Protein AF-A4IDY5-F1 (afdb_monomer_lite)

Radius of gyration: 22.69 Å; chains: 1; bounding box: 73×43×71 Å

pLDDT: mean 88.83, std 13.12, range [31.34, 98.31]

InterPro domains:
  IPR005176 Potentiating neddylation domain [PF03556] (119-255)
  IPR005176 Potentiating neddylation domain [PS51229] (17-257)
  IPR014764 Defective-in-cullin neddylation protein [PTHR12281] (68-258)
  IPR042460 DCN1-like, PONY binding domain [G3DSA:1.10.238.200] (129-264)

Structure (mmCIF, N/CA/C/O backbone):
data_AF-A4IDY5-F1
#
_entry.id   AF-A4IDY5-F1
#
loop_
_atom_site.group_PDB
_atom_site.id
_atom_site.type_symbol
_atom_site.label_atom_id
_atom_site.label_alt_id
_atom_site.label_comp_id
_atom_site.label_asym_id
_atom_site.label_entity_id
_atom_site.label_seq_id
_atom_site.pdbx_PDB_ins_code
_atom_site.Cartn_x
_atom_site.Cartn_y
_atom_site.Cartn_z
_atom_site.occupancy
_atom_site.B_iso_or_equiv
_atom_site.auth_seq_id
_atom_site.auth_comp_id
_atom_site.auth_asym_id
_atom_site.auth_atom_id
_atom_site.pdbx_PDB_model_num
ATOM 1 N N . MET A 1 1 ? 43.983 15.117 -44.463 1.00 38.81 1 MET A N 1
ATOM 2 C CA . MET A 1 1 ? 43.795 14.477 -43.146 1.00 38.81 1 MET A CA 1
ATOM 3 C C . MET A 1 1 ? 42.504 15.011 -42.557 1.00 38.81 1 MET A C 1
ATOM 5 O O . MET A 1 1 ? 42.484 16.147 -42.108 1.00 38.81 1 MET A O 1
ATOM 9 N N . GLY A 1 2 ? 41.408 14.262 -42.686 1.00 39.19 2 GLY A N 1
ATOM 10 C CA . GLY A 1 2 ? 40.146 14.635 -42.054 1.00 39.19 2 GLY A CA 1
ATOM 11 C C . GLY A 1 2 ? 40.285 14.413 -40.556 1.00 39.19 2 GLY A C 1
ATOM 12 O O . GLY A 1 2 ? 40.534 13.287 -40.132 1.00 39.19 2 GLY A O 1
ATOM 13 N N . PHE A 1 3 ? 40.205 15.487 -39.775 1.00 40.69 3 PHE A N 1
ATOM 14 C CA . PHE A 1 3 ? 40.160 15.399 -38.325 1.00 40.69 3 PHE A CA 1
ATOM 15 C C . PHE A 1 3 ? 38.873 14.664 -37.954 1.00 40.69 3 PHE A C 1
ATOM 17 O O . PHE A 1 3 ? 37.789 15.237 -37.998 1.00 40.69 3 PHE A O 1
ATOM 24 N N . LEU A 1 4 ? 39.000 13.376 -37.634 1.00 37.41 4 LEU A N 1
ATOM 25 C CA . LEU A 1 4 ? 37.987 12.642 -36.896 1.00 37.41 4 LEU A CA 1
ATOM 26 C C . LEU A 1 4 ? 37.832 13.361 -35.561 1.00 37.41 4 LEU A C 1
ATOM 28 O O . LEU A 1 4 ? 38.648 13.205 -34.651 1.00 37.41 4 LEU A O 1
ATOM 32 N N . THR A 1 5 ? 36.815 14.211 -35.475 1.00 36.50 5 THR A N 1
ATOM 33 C CA . THR A 1 5 ? 36.350 14.770 -34.218 1.00 36.50 5 THR A CA 1
ATOM 34 C C . THR A 1 5 ? 35.846 13.589 -33.405 1.00 36.50 5 THR A C 1
ATOM 36 O O . THR A 1 5 ? 34.723 13.125 -33.579 1.00 36.50 5 THR A O 1
ATOM 39 N N . VAL A 1 6 ? 36.718 13.041 -32.561 1.00 35.16 6 VAL A N 1
ATOM 40 C CA . VAL A 1 6 ? 36.313 12.105 -31.523 1.00 35.16 6 VAL A CA 1
ATOM 41 C C . VAL A 1 6 ? 35.371 12.896 -30.630 1.00 35.16 6 VAL A C 1
ATOM 43 O O . VAL A 1 6 ? 35.815 13.700 -29.808 1.00 35.16 6 VAL A O 1
ATOM 46 N N . TYR A 1 7 ? 34.067 12.709 -30.833 1.00 31.34 7 TYR A N 1
ATOM 47 C CA . TYR A 1 7 ? 33.080 12.992 -29.808 1.00 31.34 7 TYR A CA 1
ATOM 48 C C . TYR A 1 7 ? 33.542 12.192 -28.593 1.00 31.34 7 TYR A C 1
ATOM 50 O O . TYR A 1 7 ? 33.371 10.976 -28.521 1.00 31.34 7 TYR A O 1
ATOM 58 N N . LYS A 1 8 ? 34.222 12.864 -27.659 1.00 38.19 8 LYS A N 1
ATOM 59 C CA . LYS A 1 8 ? 34.329 12.372 -26.295 1.00 38.19 8 LYS A CA 1
ATOM 60 C C . LYS A 1 8 ? 32.884 12.255 -25.847 1.00 38.19 8 LYS A C 1
ATOM 62 O O . LYS A 1 8 ? 32.243 13.283 -25.650 1.00 38.19 8 LYS A O 1
ATOM 67 N N . GLY A 1 9 ? 32.371 11.027 -25.808 1.00 37.38 9 GLY A N 1
ATOM 68 C CA . GLY A 1 9 ? 31.066 10.724 -25.249 1.00 37.38 9 GLY A CA 1
ATOM 69 C C . GLY A 1 9 ? 31.050 11.268 -23.833 1.00 37.38 9 GLY A C 1
ATOM 70 O O . GLY A 1 9 ? 31.614 10.664 -22.925 1.00 37.38 9 GLY A O 1
ATOM 71 N N . GLY A 1 10 ? 30.510 12.473 -23.675 1.00 41.91 10 GLY A N 1
ATOM 72 C CA . GLY A 1 10 ? 30.110 12.964 -22.377 1.00 41.91 10 GLY A CA 1
ATOM 73 C C . GLY A 1 10 ? 28.984 12.049 -21.948 1.00 41.91 10 GLY A C 1
ATOM 74 O O . GLY A 1 10 ? 28.000 11.919 -22.674 1.00 41.91 10 GLY A O 1
ATOM 75 N N . GLU A 1 11 ? 29.171 11.366 -20.826 1.00 52.28 11 GLU A N 1
ATOM 76 C CA . GLU A 1 11 ? 28.092 10.652 -20.160 1.00 52.28 11 GLU A CA 1
ATOM 77 C C . GLU A 1 11 ? 26.899 11.623 -20.074 1.00 52.28 11 GLU A C 1
ATOM 79 O O . GLU A 1 11 ? 27.092 12.760 -19.616 1.00 52.28 11 GLU A O 1
ATOM 84 N N . PRO A 1 12 ? 25.711 11.272 -20.603 1.00 59.41 12 PRO A N 1
ATOM 85 C CA . PRO A 1 12 ? 24.564 12.164 -20.528 1.00 59.41 12 PRO A CA 1
ATOM 86 C C . PRO A 1 12 ? 24.341 12.538 -19.057 1.00 59.41 12 PRO A C 1
ATOM 88 O O . PRO A 1 12 ? 24.541 11.696 -18.174 1.00 59.41 12 PRO A O 1
ATOM 91 N N . PRO A 1 13 ? 23.975 13.794 -18.746 1.00 73.56 13 PRO A N 1
ATOM 92 C CA . PRO A 1 13 ? 23.757 14.182 -17.361 1.00 73.56 13 PRO A CA 1
ATOM 93 C C . PRO A 1 13 ? 22.727 13.237 -16.735 1.00 73.56 13 PRO A C 1
ATOM 95 O O . PRO A 1 13 ? 21.757 12.858 -17.382 1.00 73.56 13 PRO A O 1
ATOM 98 N N . LYS A 1 14 ? 22.937 12.833 -15.477 1.00 80.19 14 LYS A N 1
ATOM 99 C CA . LYS A 1 14 ? 22.113 11.810 -14.796 1.00 80.19 14 LYS A CA 1
ATOM 100 C C . LYS A 1 14 ? 20.609 12.107 -14.852 1.00 80.19 14 LYS A C 1
ATOM 102 O O . LYS A 1 14 ? 19.808 11.182 -14.909 1.00 80.19 14 LYS A O 1
ATOM 107 N N . SER A 1 15 ? 20.243 13.391 -14.860 1.00 80.38 15 SER A N 1
ATOM 108 C CA . SER A 1 15 ? 18.867 13.855 -15.057 1.00 80.38 15 SER A CA 1
ATOM 109 C C . SER A 1 15 ? 18.271 13.402 -16.388 1.00 80.38 15 SER A C 1
ATOM 111 O O . SER A 1 15 ? 17.099 13.065 -16.419 1.00 80.38 15 SER A O 1
ATOM 113 N N . ASN A 1 16 ? 19.062 13.346 -17.463 1.00 91.44 16 ASN A N 1
ATOM 114 C CA . ASN A 1 16 ? 18.596 12.916 -18.779 1.00 91.44 16 ASN A CA 1
ATOM 115 C C . ASN A 1 16 ? 18.262 11.430 -18.781 1.00 91.44 16 ASN A C 1
ATOM 117 O O . ASN A 1 16 ? 17.191 11.064 -19.226 1.00 91.44 16 ASN A O 1
ATOM 121 N N . VAL A 1 17 ? 19.116 10.574 -18.218 1.00 94.31 17 VAL A N 1
ATOM 122 C CA . VAL A 1 17 ? 18.820 9.132 -18.189 1.00 94.31 17 VAL A CA 1
ATOM 123 C C . VAL A 1 17 ? 17.606 8.827 -17.306 1.00 94.31 17 VAL A C 1
ATOM 125 O O . VAL A 1 17 ? 16.782 7.987 -17.651 1.00 94.31 17 VAL A O 1
ATOM 128 N N . ALA A 1 18 ? 17.459 9.534 -16.182 1.00 95.81 18 ALA A N 1
ATOM 129 C CA . ALA A 1 18 ? 16.269 9.423 -15.340 1.00 95.81 18 ALA A CA 1
ATOM 130 C C . ALA A 1 18 ? 14.996 9.907 -16.059 1.00 95.81 18 ALA A C 1
ATOM 132 O O . ALA A 1 18 ? 13.945 9.286 -15.919 1.00 95.81 18 ALA A O 1
ATOM 133 N N . GLN A 1 19 ? 15.105 10.985 -16.840 1.00 96.50 19 GLN A N 1
ATOM 134 C CA . GLN A 1 19 ? 14.032 11.503 -17.686 1.00 96.50 19 GLN A CA 1
ATOM 135 C C . GLN A 1 19 ? 13.637 10.494 -18.767 1.00 96.50 19 GLN A C 1
ATOM 137 O O . GLN A 1 19 ? 12.468 10.153 -18.895 1.00 96.50 19 GLN A O 1
ATOM 142 N N . GLU A 1 20 ? 14.613 9.953 -19.490 1.00 96.38 20 GLU A N 1
ATOM 143 C CA . GLU A 1 20 ? 14.361 8.969 -20.536 1.00 96.38 20 GLU A CA 1
ATOM 144 C C . GLU A 1 20 ? 13.748 7.674 -19.979 1.00 96.38 20 GLU A C 1
ATOM 146 O O . GLU A 1 20 ? 12.908 7.063 -20.633 1.00 96.38 20 GLU A O 1
ATOM 151 N N . ALA A 1 21 ? 14.122 7.259 -18.763 1.00 96.44 21 ALA A N 1
ATOM 152 C CA . ALA A 1 21 ? 13.503 6.116 -18.095 1.00 96.44 21 ALA A CA 1
ATOM 153 C C . ALA A 1 21 ? 12.038 6.385 -17.701 1.00 96.44 21 ALA A C 1
ATOM 155 O O . ALA A 1 21 ? 11.218 5.469 -17.762 1.00 96.44 21 ALA A O 1
ATOM 156 N N . PHE A 1 22 ? 11.692 7.622 -17.317 1.00 96.81 22 PHE A N 1
ATOM 157 C CA . PHE A 1 22 ? 10.293 8.030 -17.141 1.00 96.81 22 PHE A CA 1
ATOM 158 C C . PHE A 1 22 ? 9.544 7.961 -18.475 1.00 96.81 22 PHE A C 1
ATOM 160 O O . PHE A 1 22 ? 8.502 7.312 -18.553 1.00 96.81 22 PHE A O 1
ATOM 167 N N . ASP A 1 23 ? 10.103 8.571 -19.524 1.00 95.56 23 ASP A N 1
ATOM 168 C CA . ASP A 1 23 ? 9.501 8.597 -20.860 1.00 95.56 23 ASP A CA 1
ATOM 169 C C . ASP A 1 23 ? 9.302 7.176 -21.407 1.00 95.56 23 ASP A C 1
ATOM 171 O O . ASP A 1 23 ? 8.249 6.868 -21.954 1.00 95.56 23 ASP A O 1
ATOM 175 N N . TYR A 1 24 ? 10.250 6.267 -21.164 1.00 96.31 24 TYR A N 1
ATOM 176 C CA . TYR A 1 24 ? 10.157 4.858 -21.552 1.00 96.31 24 TYR A CA 1
ATOM 177 C C . TYR A 1 24 ? 8.925 4.137 -20.984 1.00 96.31 24 TYR A C 1
ATOM 179 O O . TYR A 1 24 ? 8.346 3.299 -21.678 1.00 96.31 24 TYR A O 1
ATOM 187 N N . ILE A 1 25 ? 8.530 4.442 -19.742 1.00 96.62 25 ILE A N 1
ATOM 188 C CA . ILE A 1 25 ? 7.314 3.890 -19.122 1.00 96.62 25 ILE A CA 1
ATOM 189 C C . ILE A 1 25 ? 6.076 4.662 -19.586 1.00 96.62 25 ILE A C 1
ATOM 191 O O . ILE A 1 25 ? 5.062 4.050 -19.912 1.00 96.62 25 ILE A O 1
ATOM 195 N N . TYR A 1 26 ? 6.160 5.992 -19.635 1.00 94.44 26 TYR A N 1
ATOM 196 C CA . TYR A 1 26 ? 5.060 6.870 -20.036 1.00 94.44 26 TYR A CA 1
ATOM 197 C C . TYR A 1 26 ? 4.581 6.585 -21.472 1.00 94.44 26 TYR A C 1
ATOM 199 O O . TYR A 1 26 ? 3.387 6.558 -21.743 1.00 94.44 26 TYR A O 1
ATOM 207 N N . GLU A 1 27 ? 5.506 6.300 -22.391 1.00 92.94 27 GLU A N 1
ATOM 208 C CA . GLU A 1 27 ? 5.224 6.011 -23.804 1.00 92.94 27 GLU A CA 1
ATOM 209 C C . GLU A 1 27 ? 4.589 4.628 -24.053 1.00 92.94 27 GLU A C 1
ATOM 211 O O . GLU A 1 27 ? 4.173 4.354 -25.180 1.00 92.94 27 GLU A O 1
ATOM 216 N N . GLN A 1 28 ? 4.486 3.751 -23.044 1.00 90.25 28 GLN A N 1
ATOM 217 C CA . GLN A 1 28 ? 3.838 2.435 -23.198 1.00 90.25 28 GLN A CA 1
ATOM 218 C C . GLN A 1 28 ? 2.320 2.539 -23.384 1.00 90.25 28 GLN A C 1
ATOM 220 O O . GLN A 1 28 ? 1.681 1.580 -23.817 1.00 90.25 28 GLN A O 1
ATOM 225 N N . ILE A 1 29 ? 1.735 3.697 -23.072 1.00 85.44 29 ILE A N 1
ATOM 226 C CA . ILE A 1 29 ? 0.308 3.960 -23.232 1.00 85.44 29 ILE A CA 1
ATOM 227 C C . ILE A 1 29 ? 0.143 5.147 -24.167 1.00 85.44 29 ILE A C 1
ATOM 229 O O . ILE A 1 29 ? 0.833 6.155 -24.008 1.00 85.44 29 ILE A O 1
ATOM 233 N N . PRO A 1 30 ? -0.786 5.075 -25.134 1.00 74.88 30 PRO A N 1
ATOM 234 C CA . PRO A 1 30 ? -1.135 6.234 -25.937 1.00 74.88 30 PRO A CA 1
ATOM 235 C C . PRO A 1 30 ? -1.550 7.397 -25.027 1.00 74.88 30 PRO A C 1
ATOM 237 O O . PRO A 1 30 ? -2.514 7.281 -24.271 1.00 74.88 30 PRO A O 1
ATOM 240 N N . ALA A 1 31 ? -0.819 8.512 -25.097 1.00 65.75 31 ALA A N 1
ATOM 241 C CA . ALA A 1 31 ? -1.113 9.687 -24.287 1.00 65.75 31 ALA A CA 1
ATOM 242 C C . ALA A 1 31 ? -2.557 10.172 -24.543 1.00 65.75 31 ALA A C 1
ATOM 244 O O . ALA A 1 31 ? -2.966 10.269 -25.709 1.00 65.75 31 ALA A O 1
ATOM 245 N N . PRO A 1 32 ? -3.340 10.499 -23.498 1.00 61.31 32 PRO A N 1
ATOM 246 C CA . PRO A 1 32 ? -4.616 11.173 -23.687 1.00 61.31 32 PRO A CA 1
ATOM 247 C C . PRO A 1 32 ? -4.411 12.555 -24.330 1.00 61.31 32 PRO A C 1
ATOM 249 O O . PRO A 1 32 ? -3.353 13.172 -24.218 1.00 61.31 32 PRO A O 1
ATOM 252 N N . VAL A 1 33 ? -5.446 13.038 -25.025 1.00 57.88 33 VAL A N 1
ATOM 253 C CA . VAL A 1 33 ? -5.435 14.299 -25.799 1.00 57.88 33 VAL A CA 1
ATOM 254 C C . VAL A 1 33 ? -5.187 15.532 -24.914 1.00 57.88 33 VAL A C 1
ATOM 256 O O . VAL A 1 33 ? -4.715 16.559 -25.402 1.00 57.88 33 VAL A O 1
ATOM 259 N N . GLU A 1 34 ? -5.489 15.443 -23.618 1.00 59.69 34 GLU A N 1
ATOM 260 C CA . GLU A 1 34 ? -5.311 16.537 -22.666 1.00 59.69 34 GLU A CA 1
ATOM 261 C C . GLU A 1 34 ? -3.925 16.495 -22.018 1.00 59.69 34 GLU A C 1
ATOM 263 O O . GLU A 1 34 ? -3.568 15.568 -21.293 1.00 59.69 34 GLU A O 1
ATOM 268 N N . VAL A 1 35 ? -3.143 17.540 -22.284 1.00 60.62 35 VAL A N 1
ATOM 269 C CA . VAL A 1 35 ? -1.828 17.749 -21.682 1.00 60.62 35 VAL A CA 1
ATOM 270 C C . VAL A 1 35 ? -2.035 18.489 -20.362 1.00 60.62 35 VAL A C 1
ATOM 272 O O . VAL A 1 35 ? -2.168 19.714 -20.346 1.00 60.62 35 VAL A O 1
ATOM 275 N N . ASP A 1 36 ? -2.079 17.752 -19.249 1.00 65.44 36 ASP A N 1
ATOM 276 C CA . ASP A 1 36 ? -1.829 18.352 -17.934 1.00 65.44 36 ASP A CA 1
ATOM 277 C C . ASP A 1 36 ? -0.477 19.099 -17.982 1.00 65.44 36 ASP A C 1
ATOM 279 O O . ASP A 1 36 ? 0.463 18.680 -18.661 1.00 65.44 36 ASP A O 1
ATOM 283 N N . VAL A 1 37 ? -0.343 20.206 -17.238 1.00 78.12 37 VAL A N 1
ATOM 284 C CA . VAL A 1 37 ? 0.926 20.974 -17.159 1.00 78.12 37 VAL A CA 1
ATOM 285 C C . VAL A 1 37 ? 2.081 20.111 -16.619 1.00 78.12 37 VAL A C 1
ATOM 287 O O . VAL A 1 37 ? 3.249 20.398 -16.870 1.00 78.12 37 VAL A O 1
ATOM 290 N N . GLU A 1 38 ? 1.753 19.051 -15.879 1.00 86.12 38 GLU A N 1
ATOM 291 C CA . GLU A 1 38 ? 2.679 18.086 -15.292 1.00 86.12 38 GLU A CA 1
ATOM 292 C C . GLU A 1 38 ? 2.276 16.667 -15.711 1.00 86.12 38 GLU A C 1
ATOM 294 O O . GLU A 1 38 ? 1.098 16.320 -15.636 1.00 86.12 38 GLU A O 1
ATOM 299 N N . ARG A 1 39 ? 3.240 15.829 -16.115 1.00 92.00 39 ARG A N 1
ATOM 300 C CA . ARG A 1 39 ? 2.965 14.428 -16.462 1.00 92.00 39 ARG A CA 1
ATOM 301 C C . ARG A 1 39 ? 2.987 13.533 -15.225 1.00 92.00 39 ARG A C 1
ATOM 303 O O . ARG A 1 39 ? 3.745 13.753 -14.275 1.00 92.00 39 ARG A O 1
ATOM 310 N N . PHE A 1 40 ? 2.174 12.482 -15.266 1.00 93.94 40 PHE A N 1
ATOM 311 C CA . PHE A 1 40 ? 2.061 11.486 -14.204 1.00 93.94 40 PHE A CA 1
ATOM 312 C C . PHE A 1 40 ? 2.145 10.076 -14.781 1.00 93.94 40 PHE A C 1
ATOM 314 O O . PHE A 1 40 ? 1.591 9.806 -15.844 1.00 93.94 40 PHE A O 1
ATOM 321 N N . LEU A 1 41 ? 2.774 9.164 -14.039 1.00 95.12 41 LEU A N 1
ATOM 322 C CA . LEU A 1 41 ? 2.484 7.741 -14.193 1.00 95.12 41 LEU A CA 1
ATOM 323 C C . LEU A 1 41 ? 1.210 7.447 -13.399 1.00 95.12 41 LEU A C 1
ATOM 325 O O . LEU A 1 41 ? 1.175 7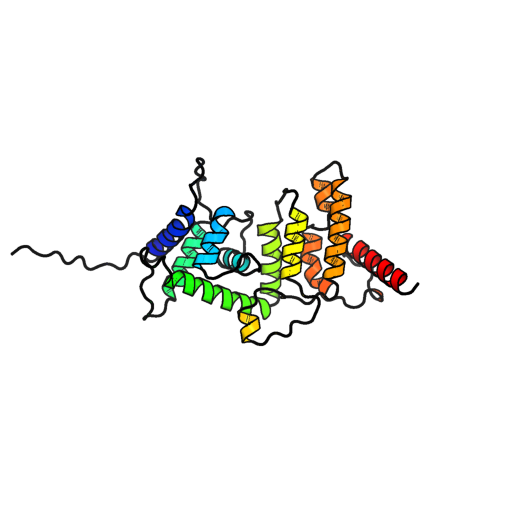.597 -12.176 1.00 95.12 41 LEU A O 1
ATOM 329 N N . GLU A 1 42 ? 0.164 7.089 -14.125 1.00 93.62 42 GLU A N 1
ATOM 330 C CA . GLU A 1 42 ? -1.162 6.732 -13.603 1.00 93.62 42 GLU A CA 1
ATOM 331 C C . GLU A 1 42 ? -1.419 5.220 -13.661 1.00 93.62 42 GLU A C 1
ATOM 333 O O . GLU A 1 42 ? -0.581 4.493 -14.192 1.00 93.62 42 GLU A O 1
ATOM 338 N N . ILE A 1 43 ? -2.596 4.764 -13.202 1.00 92.00 43 ILE A N 1
ATOM 339 C CA . ILE A 1 43 ? -3.013 3.343 -13.161 1.00 92.00 43 ILE A CA 1
ATOM 340 C C . ILE A 1 43 ? -2.646 2.578 -14.432 1.00 92.00 43 ILE A C 1
ATOM 342 O O . ILE A 1 43 ? -2.086 1.490 -14.345 1.00 92.00 43 ILE A O 1
ATOM 346 N N . GLY A 1 44 ? -2.901 3.151 -15.612 1.00 92.62 44 GLY A N 1
ATOM 347 C CA . GLY A 1 44 ? -2.576 2.477 -16.868 1.00 92.62 44 GLY A CA 1
ATOM 348 C C . GLY A 1 44 ? -1.098 2.074 -16.973 1.00 92.62 44 GLY A C 1
ATOM 349 O O . GLY A 1 44 ? -0.777 1.055 -17.576 1.00 92.62 44 GLY A O 1
ATOM 350 N N . HIS A 1 45 ? -0.182 2.859 -16.396 1.00 95.75 45 HIS A N 1
ATOM 351 C CA . HIS A 1 45 ? 1.269 2.658 -16.499 1.00 95.75 45 HIS A CA 1
ATOM 352 C C . HIS A 1 45 ? 1.798 1.661 -15.467 1.00 95.75 45 HIS A C 1
ATOM 354 O O . HIS A 1 45 ? 2.957 1.252 -15.545 1.00 95.75 45 HIS A O 1
ATOM 360 N N . PHE A 1 46 ? 0.984 1.287 -14.480 1.00 96.38 46 PHE A N 1
ATOM 361 C CA . PHE A 1 46 ? 1.431 0.521 -13.321 1.00 96.38 46 PHE A CA 1
ATOM 362 C C . PHE A 1 46 ? 1.873 -0.892 -13.680 1.00 96.38 46 PHE A C 1
ATOM 364 O O . PHE A 1 46 ? 2.868 -1.353 -13.131 1.00 96.38 46 PHE A O 1
ATOM 371 N N . GLU A 1 47 ? 1.228 -1.546 -14.646 1.00 96.75 47 GLU A N 1
ATOM 372 C CA . GLU A 1 47 ? 1.655 -2.864 -15.132 1.00 96.75 47 GLU A CA 1
ATOM 373 C C . GLU A 1 47 ? 3.039 -2.806 -15.795 1.00 96.75 47 GLU A C 1
ATOM 375 O O . GLU A 1 47 ? 3.925 -3.612 -15.491 1.00 96.75 47 GLU A O 1
ATOM 380 N N . SER A 1 48 ? 3.263 -1.799 -16.644 1.00 96.50 48 SER A N 1
ATOM 381 C CA . SER A 1 48 ? 4.560 -1.575 -17.292 1.00 96.50 48 SER A CA 1
ATOM 382 C C . SER A 1 48 ? 5.646 -1.247 -16.267 1.00 96.50 48 SER A C 1
ATOM 384 O O . SER A 1 48 ? 6.748 -1.794 -16.328 1.00 96.50 48 SER A O 1
ATOM 386 N N . LEU A 1 49 ? 5.331 -0.391 -15.291 1.00 97.81 49 LEU A N 1
ATOM 387 C CA . LEU A 1 49 ? 6.251 -0.020 -14.220 1.00 97.81 49 LEU A CA 1
ATOM 388 C C . LEU A 1 49 ? 6.593 -1.212 -13.316 1.00 97.81 49 LEU A C 1
ATOM 390 O O . LEU A 1 49 ? 7.768 -1.425 -13.012 1.00 97.81 49 LEU A O 1
ATOM 394 N N . ALA A 1 50 ? 5.595 -2.002 -12.913 1.00 97.75 50 ALA A N 1
ATOM 395 C CA . ALA A 1 50 ? 5.780 -3.199 -12.098 1.00 97.75 50 ALA A CA 1
ATOM 396 C C . ALA A 1 50 ? 6.650 -4.228 -12.830 1.00 97.75 50 ALA A C 1
ATOM 398 O O . ALA A 1 50 ? 7.640 -4.701 -12.274 1.00 97.75 50 ALA A O 1
ATOM 399 N N . THR A 1 51 ? 6.371 -4.474 -14.113 1.00 97.44 51 THR A N 1
ATOM 400 C CA . THR A 1 51 ? 7.172 -5.370 -14.959 1.00 97.44 51 THR A CA 1
ATOM 401 C C . THR A 1 51 ? 8.622 -4.901 -15.062 1.00 97.44 51 THR A C 1
ATOM 403 O O . THR A 1 51 ? 9.543 -5.677 -14.813 1.00 97.44 51 THR A O 1
ATOM 406 N N . ALA A 1 52 ? 8.845 -3.621 -15.376 1.00 97.25 52 ALA A N 1
ATOM 407 C CA . ALA A 1 52 ? 10.186 -3.054 -15.508 1.00 97.25 52 ALA A CA 1
ATOM 408 C C . ALA A 1 52 ? 10.999 -3.145 -14.205 1.00 97.25 52 ALA A C 1
ATOM 410 O O . ALA A 1 52 ? 12.203 -3.393 -14.244 1.00 97.25 52 ALA A O 1
ATOM 411 N N . THR A 1 53 ? 10.347 -2.972 -13.052 1.00 97.50 53 THR A N 1
ATOM 412 C CA . THR A 1 53 ? 10.978 -2.989 -11.721 1.00 97.50 53 THR A CA 1
ATOM 413 C C . THR A 1 53 ? 10.923 -4.350 -11.022 1.00 97.50 53 THR A C 1
ATOM 415 O O . THR A 1 53 ? 11.348 -4.460 -9.870 1.00 97.50 53 THR A O 1
ATOM 418 N N . CYS A 1 54 ? 10.437 -5.399 -11.694 1.00 96.94 54 CYS A N 1
ATOM 419 C CA . CYS A 1 54 ? 10.216 -6.725 -11.107 1.00 96.94 54 CYS A CA 1
ATOM 420 C C . CYS A 1 54 ? 9.409 -6.669 -9.792 1.00 96.94 54 CYS A C 1
ATOM 422 O O . CYS A 1 54 ? 9.744 -7.354 -8.822 1.00 96.94 54 CYS A O 1
ATOM 424 N N . LEU A 1 55 ? 8.402 -5.799 -9.735 1.00 97.31 55 LEU A N 1
ATOM 425 C CA . LEU A 1 55 ? 7.448 -5.668 -8.633 1.00 97.31 55 LEU A CA 1
ATOM 426 C C . LEU A 1 55 ? 6.111 -6.311 -9.028 1.00 97.31 55 LEU A C 1
ATOM 428 O O . LEU A 1 55 ? 5.902 -6.665 -10.188 1.00 97.31 55 LEU A O 1
ATOM 432 N N . SER A 1 56 ? 5.214 -6.473 -8.061 1.00 96.12 56 SER A N 1
ATOM 433 C CA . SER A 1 56 ? 3.891 -7.063 -8.260 1.00 96.12 56 SER A CA 1
ATOM 434 C C . SER A 1 56 ? 2.786 -6.026 -8.070 1.00 96.12 56 SER A C 1
ATOM 436 O O . SER A 1 56 ? 2.920 -5.088 -7.283 1.00 96.12 56 SER A O 1
ATOM 438 N N . LEU A 1 57 ? 1.686 -6.215 -8.802 1.00 94.94 57 LEU A N 1
ATOM 439 C CA . LEU A 1 57 ? 0.419 -5.520 -8.561 1.00 94.94 57 LEU A CA 1
ATOM 440 C C . LEU A 1 57 ? -0.464 -6.261 -7.547 1.00 94.94 57 LEU A C 1
ATOM 442 O O . LEU A 1 57 ? -1.420 -5.687 -7.052 1.00 94.94 57 LEU A O 1
ATOM 446 N N . GLU A 1 58 ? -0.140 -7.518 -7.236 1.00 94.44 58 GLU A N 1
ATOM 447 C CA . GLU A 1 58 ? -0.900 -8.381 -6.317 1.00 94.44 58 GLU A CA 1
ATOM 448 C C . GLU A 1 58 ? -0.455 -8.226 -4.847 1.00 94.44 58 GLU A C 1
ATOM 450 O O . GLU A 1 58 ? -0.949 -8.913 -3.952 1.00 94.44 58 GLU A O 1
ATOM 455 N N . ASP A 1 59 ? 0.534 -7.368 -4.584 1.00 96.25 59 ASP A N 1
ATOM 456 C CA . ASP A 1 59 ? 1.034 -7.065 -3.246 1.00 96.25 59 ASP A CA 1
ATOM 457 C C . ASP A 1 59 ? 1.354 -5.568 -3.079 1.00 96.25 59 ASP A C 1
ATOM 459 O O . ASP A 1 59 ? 1.108 -4.746 -3.961 1.00 96.25 59 ASP A O 1
ATOM 463 N N . LEU A 1 60 ? 1.917 -5.181 -1.928 1.00 97.88 60 LEU A N 1
ATOM 464 C CA . LEU A 1 60 ? 2.177 -3.771 -1.625 1.00 97.88 60 LEU A CA 1
ATOM 465 C C . LEU A 1 60 ? 3.485 -3.231 -2.235 1.00 97.88 60 LEU A C 1
ATOM 467 O O . LEU A 1 60 ? 3.895 -2.112 -1.917 1.00 97.88 60 LEU A O 1
ATOM 471 N N . SER A 1 61 ? 4.165 -3.987 -3.100 1.00 97.75 61 SER A N 1
ATOM 472 C CA . SER A 1 61 ? 5.484 -3.615 -3.620 1.00 97.75 61 SER A CA 1
ATOM 473 C C . SER A 1 61 ? 5.449 -2.386 -4.533 1.00 97.75 61 SER A C 1
ATOM 475 O O . SER A 1 61 ? 6.278 -1.487 -4.369 1.00 97.75 61 SER A O 1
ATOM 477 N N . LEU A 1 62 ? 4.462 -2.265 -5.429 1.00 97.50 62 LEU A N 1
ATOM 478 C CA . LEU A 1 62 ? 4.304 -1.053 -6.241 1.00 97.50 62 LEU A CA 1
ATOM 479 C C . LEU A 1 62 ? 3.906 0.166 -5.389 1.00 97.50 62 LEU A C 1
ATOM 481 O O . LEU A 1 62 ? 4.374 1.280 -5.626 1.00 97.50 62 LEU A O 1
ATOM 485 N N . TYR A 1 63 ? 3.095 -0.035 -4.352 1.00 97.56 63 TYR A N 1
ATOM 486 C CA . TYR A 1 63 ? 2.712 1.029 -3.421 1.00 97.56 63 TYR A CA 1
ATOM 487 C C . TYR A 1 63 ? 3.922 1.553 -2.644 1.00 97.56 63 TYR A C 1
ATOM 489 O O . TYR A 1 63 ? 4.040 2.755 -2.410 1.00 97.56 63 TYR A O 1
ATOM 497 N N . LEU A 1 64 ? 4.857 0.669 -2.288 1.00 98.00 64 LEU A N 1
ATOM 498 C CA . LEU A 1 64 ? 6.141 1.064 -1.715 1.00 98.00 64 LEU A CA 1
ATOM 499 C C . LEU A 1 64 ? 7.000 1.857 -2.693 1.00 98.00 64 LEU A C 1
ATOM 501 O O . LEU A 1 64 ? 7.706 2.761 -2.254 1.00 98.00 64 LEU A O 1
ATOM 505 N N . LEU A 1 65 ? 6.943 1.558 -3.994 1.00 98.31 65 LEU A N 1
ATOM 506 C CA . LEU A 1 65 ? 7.599 2.384 -5.007 1.00 98.31 65 LEU A CA 1
ATOM 507 C C . LEU A 1 65 ? 7.008 3.790 -5.022 1.00 98.31 65 LEU A C 1
ATOM 509 O O . LEU A 1 65 ? 7.760 4.757 -4.923 1.00 98.31 65 LEU A O 1
ATOM 513 N N . ALA A 1 66 ? 5.682 3.917 -5.077 1.00 97.81 66 ALA A N 1
ATOM 514 C CA . ALA A 1 66 ? 5.025 5.220 -5.026 1.00 97.81 66 ALA A CA 1
ATOM 515 C C . ALA A 1 66 ? 5.392 5.991 -3.740 1.00 97.81 66 ALA A C 1
ATOM 517 O O . ALA A 1 66 ? 5.755 7.166 -3.809 1.00 97.81 66 ALA A O 1
ATOM 518 N N . PHE A 1 67 ? 5.405 5.309 -2.591 1.00 98.00 67 PHE A N 1
ATOM 519 C CA . PHE A 1 67 ? 5.830 5.876 -1.309 1.00 98.00 67 PHE A CA 1
ATOM 520 C C . PHE A 1 67 ? 7.310 6.297 -1.303 1.00 98.00 67 PHE A C 1
ATOM 522 O O . PHE A 1 67 ? 7.647 7.348 -0.766 1.00 98.00 67 PHE A O 1
ATOM 529 N N . ALA A 1 68 ? 8.203 5.516 -1.920 1.00 97.69 68 ALA A N 1
ATOM 530 C CA . ALA A 1 68 ? 9.626 5.841 -2.027 1.00 97.69 68 ALA A CA 1
ATOM 531 C C . ALA A 1 68 ? 9.891 7.075 -2.900 1.00 97.69 68 ALA A C 1
ATOM 533 O O . ALA A 1 68 ? 10.862 7.798 -2.661 1.00 97.69 68 ALA A O 1
ATOM 534 N N . VAL A 1 69 ? 9.053 7.288 -3.917 1.00 97.38 69 VAL A N 1
ATOM 535 C CA . VAL A 1 69 ? 9.133 8.441 -4.818 1.00 97.38 69 VAL A CA 1
ATOM 536 C C . VAL A 1 69 ? 8.631 9.711 -4.128 1.00 97.38 69 VAL A C 1
ATOM 538 O O . VAL A 1 69 ? 9.299 10.743 -4.197 1.00 97.38 69 VAL A O 1
ATOM 541 N N . ASP A 1 70 ? 7.477 9.645 -3.459 1.00 95.69 70 ASP A N 1
ATOM 542 C CA . ASP A 1 70 ? 6.908 10.760 -2.697 1.00 95.69 70 ASP A CA 1
ATOM 543 C C . ASP A 1 70 ? 6.050 10.247 -1.528 1.00 95.69 70 ASP A C 1
ATOM 545 O O . ASP A 1 70 ? 4.874 9.919 -1.688 1.00 95.69 70 ASP A O 1
ATOM 549 N N . GLU A 1 71 ? 6.624 10.253 -0.319 1.00 93.12 71 GLU A N 1
ATOM 550 C CA . GLU A 1 71 ? 5.931 9.851 0.917 1.00 93.12 71 GLU A CA 1
ATOM 551 C C . GLU A 1 71 ? 4.691 10.717 1.220 1.00 93.12 71 GLU A C 1
ATOM 553 O O . GLU A 1 71 ? 3.844 10.340 2.031 1.00 93.12 71 GLU A O 1
ATOM 558 N N . SER A 1 72 ? 4.587 11.898 0.602 1.00 90.06 72 SER A N 1
ATOM 559 C CA . SER A 1 72 ? 3.541 12.890 0.847 1.00 90.06 72 SER A CA 1
ATOM 560 C C . SER A 1 72 ? 2.503 12.990 -0.270 1.00 90.06 72 SER A C 1
ATOM 562 O O . SER A 1 72 ? 1.649 13.884 -0.213 1.00 90.06 72 SER A O 1
ATOM 564 N N . ALA A 1 73 ? 2.547 12.090 -1.260 1.00 84.88 73 ALA A N 1
ATOM 565 C CA . ALA A 1 73 ? 1.671 12.148 -2.421 1.00 84.88 73 ALA A CA 1
ATOM 566 C C . ALA A 1 73 ? 0.192 12.102 -2.005 1.00 84.88 73 ALA A C 1
ATOM 568 O O . ALA A 1 73 ? -0.250 11.243 -1.242 1.00 84.88 73 ALA A O 1
ATOM 569 N N . LYS A 1 74 ? -0.593 13.053 -2.522 1.00 82.00 74 LYS A N 1
ATOM 570 C CA . LYS A 1 74 ? -2.037 13.182 -2.228 1.00 82.00 74 LYS A CA 1
ATOM 571 C C . LYS A 1 74 ? -2.921 12.945 -3.445 1.00 82.00 74 LYS A C 1
ATOM 573 O O . LYS A 1 74 ? -4.141 12.976 -3.322 1.00 82.00 74 LYS A O 1
ATOM 578 N N . ARG A 1 75 ? -2.316 12.802 -4.626 1.00 87.81 75 ARG A N 1
ATOM 579 C CA . ARG A 1 75 ? -3.038 12.529 -5.867 1.00 87.81 75 ARG A CA 1
ATOM 580 C C . ARG A 1 75 ? -3.193 11.026 -6.001 1.00 87.81 75 ARG A C 1
ATOM 582 O O . ARG A 1 75 ? -2.199 10.308 -5.944 1.00 87.81 75 ARG A O 1
ATOM 589 N N . ILE A 1 76 ? -4.434 10.592 -6.161 1.00 90.75 76 ILE A N 1
ATOM 590 C CA . ILE A 1 76 ? -4.766 9.175 -6.161 1.00 90.75 76 ILE A CA 1
ATOM 591 C C . ILE A 1 76 ? -4.120 8.488 -7.346 1.00 90.75 76 ILE A C 1
ATOM 593 O O . ILE A 1 76 ? -4.218 9.004 -8.457 1.00 90.75 76 ILE A O 1
ATOM 597 N N . TYR A 1 77 ? -3.472 7.352 -7.095 1.00 92.94 77 TYR A N 1
ATOM 598 C CA . TYR A 1 77 ? -2.857 6.518 -8.127 1.00 92.94 77 TYR A CA 1
ATOM 599 C C . TYR A 1 77 ? -2.026 7.313 -9.149 1.00 92.94 77 TYR A C 1
ATOM 601 O O . TYR A 1 77 ? -2.035 7.020 -10.343 1.00 92.94 77 TYR A O 1
ATOM 609 N N . ARG A 1 78 ? -1.315 8.346 -8.683 1.00 94.12 78 ARG A N 1
ATOM 610 C CA . ARG A 1 78 ? -0.484 9.218 -9.518 1.00 94.12 78 ARG A CA 1
ATOM 611 C C . ARG A 1 78 ? 0.916 9.329 -8.940 1.00 94.12 78 ARG A C 1
ATOM 613 O O . ARG A 1 78 ? 1.085 9.703 -7.778 1.00 94.12 78 ARG A O 1
ATOM 620 N N . ILE A 1 79 ? 1.914 9.062 -9.777 1.00 96.00 79 ILE A N 1
ATOM 621 C CA . ILE A 1 79 ? 3.331 9.294 -9.489 1.00 96.00 79 ILE A CA 1
ATOM 622 C C . ILE A 1 79 ? 3.806 10.446 -10.377 1.00 96.00 79 ILE A C 1
ATOM 624 O O . ILE A 1 79 ? 3.796 10.342 -11.601 1.00 96.00 79 ILE A O 1
ATOM 628 N N . SER A 1 80 ? 4.183 11.564 -9.756 1.00 94.81 80 SER A N 1
ATOM 629 C CA . SER A 1 80 ? 4.645 12.779 -10.446 1.00 94.81 80 SER A CA 1
ATOM 630 C C . SER A 1 80 ? 5.958 12.530 -11.189 1.00 94.81 80 SER A C 1
ATOM 632 O O . SER A 1 80 ? 6.904 11.994 -10.604 1.00 94.81 80 SER A O 1
ATOM 634 N N . GLU A 1 81 ? 6.038 12.986 -12.444 1.00 95.06 81 GLU A N 1
ATOM 635 C CA . GLU A 1 81 ? 7.265 12.974 -13.250 1.00 95.06 81 GLU A CA 1
ATOM 636 C C . GLU A 1 81 ? 8.445 13.568 -12.484 1.00 95.06 81 GLU A C 1
ATOM 638 O O . GLU A 1 81 ? 9.490 12.937 -12.342 1.00 95.06 81 GLU A O 1
ATOM 643 N N . LYS A 1 82 ? 8.256 14.765 -11.923 1.00 94.69 82 LYS A N 1
ATOM 644 C CA . LYS A 1 82 ? 9.302 15.486 -11.197 1.00 94.69 82 LYS A CA 1
ATOM 645 C C . LYS A 1 82 ? 9.898 14.640 -10.072 1.00 94.69 82 LYS A C 1
ATOM 647 O O . LYS A 1 82 ? 11.120 14.591 -9.921 1.00 94.69 82 LYS A O 1
ATOM 652 N N . HIS A 1 83 ? 9.048 14.005 -9.267 1.00 96.56 83 HIS A N 1
ATOM 653 C CA . HIS A 1 83 ? 9.497 13.203 -8.130 1.00 96.56 83 HIS A CA 1
ATOM 654 C C . HIS A 1 83 ? 10.123 11.887 -8.592 1.00 96.56 83 HIS A C 1
ATOM 656 O O . HIS A 1 83 ? 11.178 11.505 -8.087 1.00 96.56 83 HIS A O 1
ATOM 662 N N . PHE A 1 84 ? 9.534 11.235 -9.597 1.00 97.19 84 PHE A N 1
ATOM 663 C CA . PHE A 1 84 ? 10.065 9.998 -10.161 1.00 97.19 84 PHE A CA 1
ATOM 664 C C . PHE A 1 84 ? 11.458 10.202 -10.765 1.00 97.19 84 PHE A C 1
ATOM 666 O O . PHE A 1 84 ? 12.391 9.472 -10.432 1.00 97.19 84 PHE A O 1
ATOM 673 N N . VAL A 1 85 ? 11.630 11.234 -11.595 1.00 96.69 85 VAL A N 1
ATOM 674 C CA . VAL A 1 85 ? 12.912 11.575 -12.228 1.00 96.69 85 VAL A CA 1
ATOM 675 C C . VAL A 1 85 ? 13.957 11.939 -11.173 1.00 96.69 85 VAL A C 1
ATOM 677 O O . VAL A 1 85 ? 15.095 11.473 -11.248 1.00 96.69 85 VAL A O 1
ATOM 680 N N . ALA A 1 86 ? 13.587 12.711 -10.146 1.00 95.94 86 ALA A N 1
ATOM 681 C CA . ALA A 1 86 ? 14.495 13.034 -9.045 1.00 95.94 86 ALA A CA 1
ATOM 682 C C . ALA A 1 86 ? 14.939 11.779 -8.270 1.00 95.94 86 ALA A C 1
ATOM 684 O O . ALA A 1 86 ? 16.130 11.619 -7.979 1.00 95.94 86 ALA A O 1
ATOM 685 N N . TRP A 1 87 ? 14.006 10.869 -7.976 1.00 97.25 87 TRP A N 1
ATOM 686 C CA . TRP A 1 87 ? 14.291 9.609 -7.293 1.00 97.25 87 TRP A CA 1
ATOM 687 C C . TRP A 1 87 ? 15.211 8.705 -8.125 1.00 97.25 87 TRP A C 1
ATOM 689 O O . TRP A 1 87 ? 16.258 8.269 -7.637 1.00 97.25 87 TRP A O 1
ATOM 699 N N . MET A 1 88 ? 14.896 8.513 -9.408 1.00 97.56 88 MET A N 1
ATOM 700 C CA . MET A 1 88 ? 15.706 7.730 -10.346 1.00 97.56 88 MET A CA 1
ATOM 701 C C . MET A 1 88 ? 17.109 8.317 -10.536 1.00 97.56 88 MET A C 1
ATOM 703 O O . MET A 1 88 ? 18.094 7.580 -10.491 1.00 97.56 88 MET A O 1
ATOM 707 N N . ALA A 1 89 ? 17.248 9.640 -10.654 1.00 96.06 89 ALA A N 1
ATOM 708 C CA . ALA A 1 89 ? 18.557 10.294 -10.721 1.00 96.06 89 ALA A CA 1
ATOM 709 C C . ALA A 1 89 ? 19.402 10.023 -9.460 1.00 96.06 89 ALA A C 1
ATOM 711 O O . ALA A 1 89 ? 20.620 9.813 -9.545 1.00 96.06 89 ALA A O 1
ATOM 712 N N . GLY A 1 90 ? 18.751 9.964 -8.294 1.00 95.69 90 GLY A N 1
ATOM 713 C CA . GLY A 1 90 ? 19.358 9.526 -7.040 1.00 95.69 90 GLY A CA 1
ATOM 714 C C . GLY A 1 90 ? 19.852 8.076 -7.090 1.00 95.69 90 GLY A C 1
ATOM 715 O O . GLY A 1 90 ? 20.960 7.798 -6.627 1.00 95.69 90 GLY A O 1
ATOM 716 N N . LEU A 1 91 ? 19.093 7.159 -7.695 1.00 96.50 91 LEU A N 1
ATOM 717 C CA . LEU A 1 91 ? 19.487 5.754 -7.860 1.00 96.50 91 LEU A CA 1
ATOM 718 C C . LEU A 1 91 ? 20.647 5.570 -8.844 1.00 96.50 91 LEU A C 1
ATOM 720 O O . LEU A 1 91 ? 21.564 4.806 -8.546 1.00 96.50 91 LEU A O 1
ATOM 724 N N . ILE A 1 92 ? 20.685 6.328 -9.947 1.00 94.50 92 ILE A N 1
ATOM 725 C CA . ILE A 1 92 ? 21.811 6.319 -10.903 1.00 94.50 92 ILE A CA 1
ATOM 726 C C . ILE A 1 92 ? 23.133 6.593 -10.177 1.00 94.50 92 ILE A C 1
ATOM 728 O O . ILE A 1 92 ? 24.147 5.951 -10.440 1.00 94.50 92 ILE A O 1
ATOM 732 N N . SER A 1 93 ? 23.132 7.518 -9.211 1.00 89.62 93 SER A N 1
ATOM 733 C CA . SER A 1 93 ? 24.333 7.844 -8.431 1.00 89.62 93 SER A CA 1
ATOM 734 C C . SER A 1 93 ? 24.851 6.705 -7.540 1.00 89.62 93 SER A C 1
ATOM 736 O O . SER A 1 93 ? 26.002 6.761 -7.109 1.00 89.62 93 SER A O 1
ATOM 738 N N . LYS A 1 94 ? 24.020 5.690 -7.281 1.00 90.81 94 LYS A N 1
ATOM 739 C CA . LYS A 1 94 ? 24.306 4.535 -6.421 1.00 90.81 94 LYS A CA 1
ATOM 740 C C . LYS A 1 94 ? 24.547 3.249 -7.213 1.00 90.81 94 LYS A C 1
ATOM 742 O O . LYS A 1 94 ? 24.754 2.203 -6.600 1.00 90.81 94 LYS A O 1
ATOM 747 N N . LEU A 1 95 ? 24.514 3.307 -8.547 1.00 93.31 95 LEU A N 1
ATOM 748 C CA . LEU A 1 95 ? 24.756 2.131 -9.372 1.00 93.31 95 LEU A CA 1
ATOM 749 C C . LEU A 1 95 ? 26.169 1.570 -9.124 1.00 93.31 95 LEU A C 1
ATOM 751 O O . LEU A 1 95 ? 27.130 2.340 -9.004 1.00 93.31 95 LEU A O 1
ATOM 755 N N . PRO A 1 96 ? 26.323 0.234 -9.054 1.00 90.94 96 PRO A N 1
ATOM 756 C CA . PRO A 1 96 ? 27.633 -0.397 -8.985 1.00 90.94 96 PRO A CA 1
ATOM 757 C C . PRO A 1 96 ? 28.525 0.038 -10.152 1.00 90.94 96 PRO A C 1
ATOM 759 O O . PRO A 1 96 ? 28.064 0.155 -11.283 1.00 90.94 96 PRO A O 1
ATOM 762 N N . ARG A 1 97 ? 29.830 0.210 -9.907 1.00 86.50 97 ARG A N 1
ATOM 763 C CA . ARG A 1 97 ? 30.791 0.647 -10.945 1.00 86.50 97 ARG A CA 1
ATOM 764 C C . ARG A 1 97 ? 30.880 -0.294 -12.152 1.00 86.50 97 ARG A C 1
ATOM 766 O O . ARG A 1 97 ? 31.343 0.119 -13.205 1.00 86.50 97 ARG A O 1
ATOM 773 N N . ASN A 1 98 ? 30.509 -1.558 -11.972 1.00 90.12 98 ASN A N 1
ATOM 774 C CA . ASN A 1 98 ? 30.501 -2.595 -13.001 1.00 90.12 98 ASN A CA 1
ATOM 775 C C . ASN A 1 98 ? 29.110 -2.830 -13.616 1.00 90.12 98 ASN A C 1
ATOM 777 O O . ASN A 1 98 ? 28.969 -3.741 -14.429 1.00 90.12 98 ASN A O 1
ATOM 781 N N . ALA A 1 99 ? 28.088 -2.070 -13.214 1.00 89.56 99 ALA A N 1
ATOM 782 C CA . ALA A 1 99 ? 26.776 -2.157 -13.836 1.00 89.56 99 ALA A CA 1
ATOM 783 C C . ALA A 1 99 ? 26.850 -1.659 -15.287 1.00 89.56 99 ALA A C 1
ATOM 785 O O . ALA A 1 99 ? 27.570 -0.706 -15.592 1.00 89.56 99 ALA A O 1
ATOM 786 N N . ALA A 1 100 ? 26.097 -2.300 -16.182 1.00 91.12 100 ALA A N 1
ATOM 787 C CA . ALA A 1 100 ? 25.911 -1.780 -17.531 1.00 91.12 100 ALA A CA 1
ATOM 788 C C . ALA A 1 100 ? 25.267 -0.379 -17.466 1.00 91.12 100 ALA A C 1
ATOM 790 O O . ALA A 1 100 ? 24.467 -0.126 -16.557 1.00 91.12 100 ALA A O 1
ATOM 791 N N . PRO A 1 101 ? 25.584 0.532 -18.402 1.00 91.81 101 PRO A N 1
ATOM 792 C CA . PRO A 1 101 ? 24.913 1.822 -18.456 1.00 91.81 101 PRO A CA 1
ATOM 793 C C . PRO A 1 101 ? 23.410 1.600 -18.700 1.00 91.81 101 PRO A C 1
ATOM 795 O O . PRO A 1 101 ? 23.057 0.801 -19.569 1.00 91.81 101 PRO A O 1
ATOM 798 N N . PRO A 1 102 ? 22.514 2.257 -17.948 1.00 94.06 102 PRO A N 1
ATOM 799 C CA . PRO A 1 102 ? 21.087 2.213 -18.239 1.00 94.06 102 PRO A CA 1
ATOM 800 C C . PRO A 1 102 ? 20.810 2.972 -19.540 1.00 94.06 102 PRO A C 1
ATOM 802 O O . PRO A 1 102 ? 21.071 4.171 -19.621 1.00 94.06 102 PRO A O 1
ATOM 805 N N . THR A 1 103 ? 20.314 2.268 -20.556 1.00 94.44 103 THR A N 1
ATOM 806 C CA . THR A 1 103 ? 20.020 2.834 -21.879 1.00 94.44 103 THR A CA 1
ATOM 807 C C . THR A 1 103 ? 18.697 2.303 -22.422 1.00 94.44 103 THR A C 1
ATOM 809 O O . THR A 1 103 ? 18.177 1.289 -21.950 1.00 94.44 103 THR A O 1
ATOM 812 N N . ARG A 1 104 ? 18.153 2.951 -23.457 1.00 93.50 104 ARG A N 1
ATOM 813 C CA . ARG A 1 104 ? 16.896 2.515 -24.080 1.00 93.50 104 ARG A CA 1
ATOM 814 C C . ARG A 1 104 ? 16.990 1.099 -24.652 1.00 93.50 104 ARG A C 1
ATOM 816 O O . ARG A 1 104 ? 16.032 0.340 -24.552 1.00 93.50 104 ARG A O 1
ATOM 823 N N . GLU A 1 105 ? 18.147 0.712 -25.192 1.00 93.56 105 GLU A N 1
ATOM 824 C CA . GLU A 1 105 ? 18.379 -0.610 -25.793 1.00 93.56 105 GLU A CA 1
ATOM 825 C C . GLU A 1 105 ? 18.300 -1.750 -24.776 1.00 93.56 105 GLU A C 1
ATOM 827 O O . GLU A 1 105 ? 17.910 -2.860 -25.132 1.00 93.56 105 GLU A O 1
ATOM 832 N N . ASN A 1 106 ? 18.659 -1.491 -23.514 1.00 95.12 106 ASN A N 1
ATOM 833 C CA . ASN A 1 106 ? 18.515 -2.458 -22.427 1.00 95.12 106 ASN A CA 1
ATOM 834 C C . ASN A 1 106 ? 17.291 -2.190 -21.546 1.00 95.12 106 ASN A C 1
ATOM 836 O O . ASN A 1 106 ? 17.237 -2.695 -20.424 1.00 95.12 106 ASN A O 1
ATOM 840 N N . ALA A 1 107 ? 16.330 -1.402 -22.042 1.00 95.12 107 ALA A N 1
ATOM 841 C CA . ALA A 1 107 ? 15.125 -1.006 -21.317 1.00 95.12 107 ALA A CA 1
ATOM 842 C C . ALA A 1 107 ? 15.427 -0.401 -19.935 1.00 95.12 107 ALA A C 1
ATOM 844 O O . ALA A 1 107 ? 14.668 -0.593 -18.990 1.00 95.12 107 ALA A O 1
ATOM 845 N N . TYR A 1 108 ? 16.566 0.283 -19.789 1.00 96.62 108 TYR A N 1
ATOM 846 C CA . TYR A 1 108 ? 17.047 0.843 -18.525 1.00 96.62 108 TYR A CA 1
ATOM 847 C C . TYR A 1 108 ? 17.151 -0.190 -17.384 1.00 96.62 108 TYR A C 1
ATOM 849 O O . TYR A 1 108 ? 17.149 0.179 -16.208 1.00 96.62 108 TYR A O 1
ATOM 857 N N . ALA A 1 109 ? 17.291 -1.484 -17.702 1.00 96.06 109 ALA A N 1
ATOM 858 C CA . ALA A 1 109 ? 17.252 -2.580 -16.732 1.00 96.06 109 ALA A CA 1
ATOM 859 C C . ALA A 1 109 ? 18.188 -2.405 -15.514 1.00 96.06 109 ALA A C 1
ATOM 861 O O . ALA A 1 109 ? 17.748 -2.687 -14.399 1.00 96.06 109 ALA A O 1
ATOM 862 N N . PRO A 1 110 ? 19.436 -1.897 -15.639 1.00 96.12 110 PRO A N 1
ATOM 863 C CA . PRO A 1 110 ? 20.295 -1.645 -14.477 1.00 96.12 110 PRO A CA 1
ATOM 864 C C . PRO A 1 110 ? 19.695 -0.645 -13.479 1.00 96.12 110 PRO A C 1
ATOM 866 O O . PRO A 1 110 ? 19.850 -0.805 -12.268 1.00 96.12 110 PRO A O 1
ATOM 869 N N . LEU A 1 111 ? 18.992 0.375 -13.980 1.00 96.88 111 LEU A N 1
ATOM 870 C CA . LEU A 1 111 ? 18.342 1.391 -13.158 1.00 96.88 111 LEU A CA 1
ATOM 871 C C . LEU A 1 111 ? 17.090 0.831 -12.479 1.00 96.88 111 LEU A C 1
ATOM 873 O O . LEU A 1 111 ? 16.923 1.010 -11.274 1.00 96.88 111 LEU A O 1
ATOM 877 N N . PHE A 1 112 ? 16.250 0.095 -13.209 1.00 97.62 112 PHE A N 1
ATOM 878 C CA . PHE A 1 112 ? 15.069 -0.528 -12.610 1.00 97.62 112 PHE A CA 1
ATOM 879 C C . PHE A 1 112 ? 15.418 -1.653 -11.624 1.00 97.62 112 PHE A C 1
ATOM 881 O O . PHE A 1 112 ? 14.754 -1.794 -10.599 1.00 97.62 112 PHE A O 1
ATOM 888 N N . ALA A 1 113 ? 16.516 -2.382 -11.841 1.00 96.38 113 ALA A N 1
ATOM 889 C CA . ALA A 1 113 ? 17.049 -3.322 -10.856 1.00 96.38 113 ALA A CA 1
ATOM 890 C C . ALA A 1 113 ? 17.529 -2.608 -9.577 1.00 96.38 113 ALA A C 1
ATOM 892 O O . ALA A 1 113 ? 17.331 -3.109 -8.468 1.00 96.38 113 ALA A O 1
ATOM 893 N N . ALA A 1 114 ? 18.125 -1.417 -9.703 1.00 97.12 114 ALA A N 1
ATOM 894 C CA . ALA A 1 114 ? 18.481 -0.595 -8.547 1.00 97.12 114 ALA A CA 1
ATOM 895 C C . ALA A 1 114 ? 17.241 -0.071 -7.805 1.00 97.12 114 ALA A C 1
ATOM 897 O O . ALA A 1 114 ? 17.241 -0.043 -6.574 1.00 97.12 114 ALA A O 1
ATOM 898 N N . ALA A 1 115 ? 16.179 0.285 -8.535 1.00 98.00 115 ALA A N 1
ATOM 899 C CA . ALA A 1 115 ? 14.886 0.629 -7.951 1.00 98.00 115 ALA A CA 1
ATOM 900 C C . ALA A 1 115 ? 14.311 -0.554 -7.160 1.00 98.00 115 ALA A C 1
ATOM 902 O O . ALA A 1 115 ? 14.008 -0.392 -5.981 1.00 98.00 115 ALA A O 1
ATOM 903 N N . HIS A 1 116 ? 14.272 -1.755 -7.746 1.00 97.69 116 HIS A N 1
ATOM 904 C CA . HIS A 1 116 ? 13.848 -2.976 -7.053 1.00 97.69 116 HIS A CA 1
ATOM 905 C C . HIS A 1 116 ? 14.616 -3.193 -5.741 1.00 97.69 116 HIS A C 1
ATOM 907 O O . HIS A 1 116 ? 14.014 -3.378 -4.684 1.00 97.69 116 HIS A O 1
ATOM 913 N N . GLY A 1 117 ? 15.952 -3.115 -5.786 1.00 96.62 117 GLY A N 1
ATOM 914 C CA . GLY A 1 117 ? 16.797 -3.242 -4.596 1.00 96.62 117 GLY A CA 1
ATOM 915 C C . GLY A 1 117 ? 16.465 -2.205 -3.517 1.00 96.62 117 GLY A C 1
ATOM 916 O O . GLY A 1 117 ? 16.339 -2.554 -2.344 1.00 96.62 117 GLY A O 1
ATOM 917 N N . ALA A 1 118 ? 16.235 -0.949 -3.911 1.00 97.50 118 ALA A N 1
ATOM 918 C CA . ALA A 1 118 ? 15.820 0.107 -2.991 1.00 97.50 118 ALA A CA 1
ATOM 919 C C . ALA A 1 118 ? 14.446 -0.169 -2.352 1.00 97.50 118 ALA A C 1
ATOM 921 O O . ALA A 1 118 ? 14.264 0.113 -1.167 1.00 97.50 118 ALA A O 1
ATOM 922 N N . ILE A 1 119 ? 13.499 -0.752 -3.096 1.00 98.06 119 ILE A N 1
ATOM 923 C CA . ILE A 1 119 ? 12.178 -1.136 -2.574 1.00 98.06 119 ILE A CA 1
ATOM 924 C C . ILE A 1 119 ? 12.274 -2.317 -1.605 1.00 98.06 119 ILE A C 1
ATOM 926 O O . ILE A 1 119 ? 11.631 -2.294 -0.557 1.00 98.06 119 ILE A O 1
ATOM 930 N N . VAL A 1 120 ? 13.132 -3.303 -1.874 1.00 97.44 120 VAL A N 1
ATOM 931 C CA . VAL A 1 120 ? 13.419 -4.399 -0.932 1.00 97.44 120 VAL A CA 1
ATOM 932 C C . VAL A 1 120 ? 14.008 -3.869 0.383 1.00 97.44 120 VAL A C 1
ATOM 934 O O . VAL A 1 120 ? 13.609 -4.299 1.470 1.00 97.44 120 VAL A O 1
ATOM 937 N N . ASP A 1 121 ? 14.934 -2.912 0.315 1.00 96.44 121 ASP A N 1
ATOM 938 C CA . ASP A 1 121 ? 15.542 -2.317 1.509 1.00 96.44 121 ASP A CA 1
ATOM 939 C C . ASP A 1 121 ? 14.555 -1.421 2.278 1.00 96.44 121 ASP A C 1
ATOM 941 O O . ASP A 1 121 ? 14.522 -1.428 3.516 1.00 96.44 121 ASP A O 1
ATOM 945 N N . LEU A 1 122 ? 13.692 -0.692 1.564 1.00 97.50 122 LEU A N 1
ATOM 946 C CA . LEU A 1 122 ? 12.596 0.071 2.158 1.00 97.50 122 LEU A CA 1
ATOM 947 C C . LEU A 1 122 ? 11.576 -0.845 2.844 1.00 97.50 122 LEU A C 1
ATOM 949 O O . LEU A 1 122 ? 11.189 -0.565 3.978 1.00 97.50 122 LEU A O 1
ATOM 953 N N . ASN A 1 123 ? 11.193 -1.954 2.209 1.00 97.69 123 ASN A N 1
ATOM 954 C CA . ASN A 1 123 ? 10.308 -2.964 2.787 1.00 97.69 123 ASN A CA 1
ATOM 955 C C . ASN A 1 123 ? 10.866 -3.485 4.116 1.00 97.69 123 ASN A C 1
ATOM 957 O O . ASN A 1 123 ? 10.184 -3.465 5.143 1.00 97.69 123 ASN A O 1
ATOM 961 N N . ASN A 1 124 ? 12.148 -3.857 4.129 1.00 95.81 124 ASN A N 1
ATOM 962 C CA . ASN A 1 124 ? 12.827 -4.269 5.353 1.00 95.81 124 ASN A CA 1
ATOM 963 C C . ASN A 1 124 ? 12.843 -3.155 6.415 1.00 95.81 124 ASN A C 1
ATOM 965 O O . ASN A 1 124 ? 12.661 -3.421 7.601 1.00 95.81 124 ASN A O 1
ATOM 969 N N . THR A 1 125 ? 13.024 -1.900 6.005 1.00 96.44 125 THR A N 1
ATOM 970 C CA . THR A 1 125 ? 12.983 -0.757 6.924 1.00 96.44 125 THR A CA 1
ATOM 971 C C . THR A 1 125 ? 11.597 -0.589 7.550 1.00 96.44 125 THR A C 1
ATOM 973 O O . THR A 1 125 ? 11.499 -0.427 8.760 1.00 96.44 125 THR A O 1
ATOM 976 N N . ILE A 1 126 ? 10.530 -0.654 6.752 1.00 96.38 126 ILE A N 1
ATOM 977 C CA . ILE A 1 126 ? 9.143 -0.523 7.221 1.00 96.38 126 ILE A CA 1
ATOM 978 C C . ILE A 1 126 ? 8.770 -1.646 8.189 1.00 96.38 126 ILE A C 1
ATOM 980 O O . ILE A 1 126 ? 8.147 -1.393 9.215 1.00 96.38 126 ILE A O 1
ATOM 984 N N . ARG A 1 127 ? 9.196 -2.887 7.933 1.00 94.12 127 ARG A N 1
ATOM 985 C CA . ARG A 1 127 ? 8.947 -3.995 8.870 1.00 94.12 127 ARG A CA 1
ATOM 986 C C . ARG A 1 127 ? 9.537 -3.740 10.256 1.00 94.12 127 ARG A C 1
ATOM 988 O O . ARG A 1 127 ? 8.889 -4.040 11.254 1.00 94.12 127 ARG A O 1
ATOM 995 N N . ASN A 1 128 ? 10.731 -3.156 10.302 1.00 94.00 128 ASN A N 1
ATOM 996 C CA . ASN A 1 128 ? 11.513 -2.986 11.527 1.00 94.00 128 ASN A CA 1
ATOM 997 C C . ASN A 1 128 ? 11.392 -1.589 12.164 1.00 94.00 128 ASN A C 1
ATOM 999 O O . ASN A 1 128 ? 12.052 -1.320 13.163 1.00 94.00 128 ASN A O 1
ATOM 1003 N N . ASN A 1 129 ? 10.586 -0.687 11.599 1.00 96.38 129 ASN A N 1
ATOM 1004 C CA . ASN A 1 129 ? 10.422 0.675 12.098 1.00 96.38 129 ASN A CA 1
ATOM 1005 C C . ASN A 1 129 ? 8.936 1.047 12.142 1.00 96.38 129 ASN A C 1
ATOM 1007 O O . ASN A 1 129 ? 8.298 1.226 11.105 1.00 96.38 129 ASN A O 1
ATOM 1011 N N . GLU A 1 130 ? 8.403 1.169 13.356 1.00 95.25 130 GLU A N 1
ATOM 1012 C CA . GLU A 1 130 ? 6.987 1.446 13.592 1.00 95.25 130 GLU A CA 1
ATOM 1013 C C . GLU A 1 130 ? 6.539 2.785 13.002 1.00 95.25 130 GLU A C 1
ATOM 1015 O O . GLU A 1 130 ? 5.531 2.820 12.302 1.00 95.25 130 GLU A O 1
ATOM 1020 N N . ASP A 1 131 ? 7.319 3.855 13.167 1.00 96.62 131 ASP A N 1
ATOM 1021 C CA . ASP A 1 131 ? 6.977 5.172 12.616 1.00 96.62 131 ASP A CA 1
ATOM 1022 C C . ASP A 1 131 ? 6.856 5.139 11.089 1.00 96.62 131 ASP A C 1
ATOM 1024 O O . ASP A 1 131 ? 5.908 5.673 10.511 1.00 96.62 131 ASP A O 1
ATOM 1028 N N . LYS A 1 132 ? 7.810 4.493 10.408 1.00 97.00 132 LYS A N 1
ATOM 1029 C CA . LYS A 1 132 ? 7.777 4.337 8.949 1.00 97.00 132 LYS A CA 1
ATOM 1030 C C . LYS A 1 132 ? 6.637 3.438 8.499 1.00 97.00 132 LYS A C 1
ATOM 1032 O O . LYS A 1 132 ? 6.021 3.733 7.479 1.00 97.00 132 LYS A O 1
ATOM 1037 N N . ARG A 1 133 ? 6.331 2.381 9.251 1.00 96.69 133 ARG A N 1
ATOM 1038 C CA . ARG A 1 133 ? 5.181 1.514 8.982 1.00 96.69 133 ARG A CA 1
ATOM 1039 C C . ARG A 1 133 ? 3.868 2.278 9.080 1.00 96.69 133 ARG A C 1
ATOM 1041 O O . ARG A 1 133 ? 3.063 2.196 8.159 1.00 96.69 133 ARG A O 1
ATOM 1048 N N . SER A 1 134 ? 3.693 3.070 10.133 1.00 96.50 134 SER A N 1
ATOM 1049 C CA . SER A 1 134 ? 2.514 3.916 10.328 1.00 96.50 134 SER A CA 1
ATOM 1050 C C . SER A 1 134 ? 2.389 4.981 9.238 1.00 96.50 134 SER A C 1
ATOM 1052 O O . SER A 1 134 ? 1.303 5.182 8.698 1.00 96.50 134 SER A O 1
ATOM 1054 N N . LYS A 1 135 ? 3.500 5.611 8.832 1.00 97.00 135 LYS A N 1
ATOM 1055 C CA . LYS A 1 135 ? 3.518 6.553 7.699 1.00 97.00 135 LYS A CA 1
ATOM 1056 C C . LYS A 1 135 ? 3.139 5.895 6.379 1.00 97.00 135 LYS A C 1
ATOM 1058 O O . LYS A 1 135 ? 2.313 6.443 5.658 1.00 97.00 135 LYS A O 1
ATOM 1063 N N . PHE A 1 136 ? 3.703 4.726 6.072 1.00 97.81 136 PHE A N 1
ATOM 1064 C CA . PHE A 1 136 ? 3.355 3.989 4.859 1.00 97.81 136 PHE A CA 1
ATOM 1065 C C . PHE A 1 136 ? 1.875 3.589 4.860 1.00 97.81 136 PHE A C 1
ATOM 1067 O O . PHE A 1 136 ? 1.169 3.787 3.878 1.00 97.81 136 PHE A O 1
ATOM 1074 N N . TYR A 1 137 ? 1.367 3.119 5.995 1.00 97.56 137 TYR A N 1
ATOM 1075 C CA . TYR A 1 137 ? -0.042 2.787 6.143 1.00 97.56 137 TYR A CA 1
ATOM 1076 C C . TYR A 1 137 ? -0.966 4.003 5.943 1.00 97.56 137 TYR A C 1
ATOM 1078 O O . TYR A 1 137 ? -1.980 3.905 5.256 1.00 97.56 137 TYR A O 1
ATOM 1086 N N . GLN A 1 138 ? -0.611 5.180 6.468 1.00 96.12 138 GLN A N 1
ATOM 1087 C CA . GLN A 1 138 ? -1.346 6.424 6.195 1.00 96.12 138 GLN A CA 1
ATOM 1088 C C . GLN A 1 138 ? -1.220 6.872 4.732 1.00 96.12 138 GLN A C 1
ATOM 1090 O O . GLN A 1 138 ? -2.172 7.413 4.164 1.00 96.12 138 GLN A O 1
ATOM 1095 N N . PHE A 1 139 ? -0.059 6.654 4.110 1.00 97.31 139 PHE A N 1
ATOM 1096 C CA . PHE A 1 139 ? 0.149 6.910 2.689 1.00 97.31 139 PHE A CA 1
ATOM 1097 C C . PHE A 1 139 ? -0.816 6.087 1.831 1.00 97.31 139 PHE A C 1
ATOM 1099 O O . PHE A 1 139 ? -1.446 6.666 0.951 1.00 97.31 139 PHE A O 1
ATOM 1106 N N . LEU A 1 140 ? -1.018 4.797 2.129 1.00 97.00 140 LEU A N 1
ATOM 1107 C CA . LEU A 1 140 ? -1.972 3.950 1.400 1.00 97.00 140 LEU A CA 1
ATOM 1108 C C . LEU A 1 140 ? -3.376 4.569 1.379 1.00 97.00 140 LEU A C 1
ATOM 1110 O O . LEU A 1 140 ? -3.979 4.677 0.313 1.00 97.00 140 LEU A O 1
ATOM 1114 N N . TYR A 1 141 ? -3.865 5.078 2.514 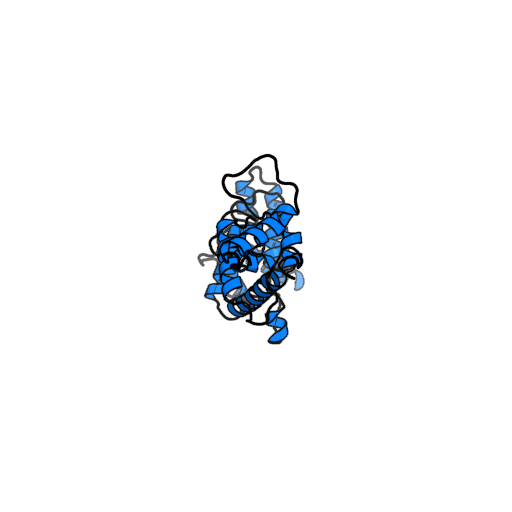1.00 95.50 141 TYR A N 1
ATOM 1115 C CA . TYR A 1 141 ? -5.141 5.798 2.541 1.00 95.50 141 TYR A CA 1
ATOM 1116 C C . TYR A 1 141 ? -5.107 7.067 1.689 1.00 95.50 141 TYR A C 1
ATOM 1118 O O . TYR A 1 141 ? -6.014 7.317 0.900 1.00 95.50 141 TYR A O 1
ATOM 1126 N N . ASN A 1 142 ? -4.079 7.903 1.840 1.00 94.75 142 ASN A N 1
ATOM 1127 C CA . ASN A 1 142 ? -4.006 9.171 1.113 1.00 94.75 142 ASN A CA 1
ATOM 1128 C C . ASN A 1 142 ? -3.919 8.973 -0.405 1.00 94.75 142 ASN A C 1
ATOM 1130 O O . ASN A 1 142 ? -4.536 9.733 -1.150 1.00 94.75 142 ASN A O 1
ATOM 1134 N N . TRP A 1 143 ? -3.182 7.956 -0.842 1.00 95.06 143 TRP A N 1
ATOM 1135 C CA . TRP A 1 143 ? -2.883 7.697 -2.243 1.00 95.06 143 TRP A CA 1
ATOM 1136 C C . TRP A 1 143 ? -3.908 6.792 -2.934 1.00 95.06 143 TRP A C 1
ATOM 1138 O O . TRP A 1 143 ? -4.034 6.853 -4.150 1.00 95.06 143 TRP A O 1
ATOM 1148 N N . CYS A 1 144 ? -4.675 5.992 -2.188 1.00 94.06 144 CYS A N 1
ATOM 1149 C CA . CYS A 1 144 ? -5.685 5.098 -2.771 1.00 94.06 144 CYS A CA 1
ATOM 1150 C C . CYS A 1 144 ? -7.122 5.514 -2.443 1.00 94.06 144 CYS A C 1
ATOM 1152 O O . CYS A 1 144 ? -8.030 5.206 -3.206 1.00 94.06 144 CYS A O 1
ATOM 1154 N N . LEU A 1 145 ? -7.353 6.182 -1.304 1.00 92.75 145 LEU A N 1
ATOM 1155 C CA . LEU A 1 145 ? -8.692 6.329 -0.723 1.00 92.75 145 LEU A CA 1
ATOM 1156 C C . LEU A 1 145 ? -9.121 7.783 -0.486 1.00 92.75 145 LEU A C 1
ATOM 1158 O O . LEU A 1 145 ? -10.290 8.085 -0.644 1.00 92.75 145 LEU A O 1
ATOM 1162 N N . LYS A 1 146 ? -8.264 8.736 -0.111 1.00 89.12 146 LYS A N 1
ATOM 1163 C CA . LYS A 1 146 ? -8.720 10.049 0.414 1.00 89.12 146 LYS A CA 1
ATOM 1164 C C . LYS A 1 146 ? -9.644 10.884 -0.502 1.00 89.12 146 LYS A C 1
ATOM 1166 O O . LYS A 1 146 ? -10.369 11.729 0.013 1.00 89.12 146 LYS A O 1
ATOM 1171 N N . GLY A 1 147 ? -9.665 10.633 -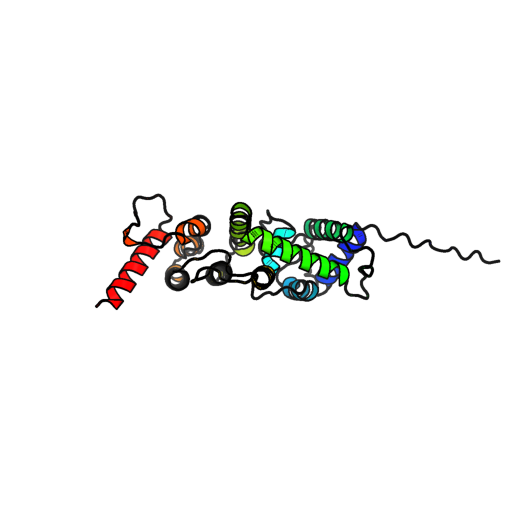1.805 1.00 84.00 147 GLY A N 1
ATOM 1172 C CA . GLY A 1 147 ? -10.662 11.176 -2.746 1.00 84.00 147 GLY A CA 1
ATOM 1173 C C . GLY A 1 147 ? -11.154 10.132 -3.750 1.00 84.00 147 GLY A C 1
ATOM 1174 O O . GLY A 1 147 ? -11.439 10.467 -4.895 1.00 84.00 147 GLY A O 1
ATOM 1175 N N . ASN A 1 148 ? -11.093 8.852 -3.368 1.00 84.75 148 ASN A N 1
ATOM 1176 C CA . ASN A 1 148 ? -11.618 7.778 -4.190 1.00 84.75 148 ASN A CA 1
ATOM 1177 C C . ASN A 1 148 ? -13.122 7.690 -3.943 1.00 84.75 148 ASN A C 1
ATOM 1179 O O . ASN A 1 148 ? -13.566 7.132 -2.933 1.00 84.75 148 ASN A O 1
ATOM 1183 N N . ASP A 1 149 ? -13.866 8.277 -4.869 1.00 77.94 149 ASP A N 1
ATOM 1184 C CA . ASP A 1 149 ? -15.325 8.314 -4.862 1.00 77.94 149 ASP A CA 1
ATOM 1185 C C . ASP A 1 149 ? -15.911 7.176 -5.720 1.00 77.94 149 ASP A C 1
ATOM 1187 O O . ASP A 1 149 ? -17.119 7.136 -5.964 1.00 77.94 149 ASP A O 1
ATOM 1191 N N . ALA A 1 150 ? -15.062 6.269 -6.218 1.00 78.31 150 ALA A N 1
ATOM 1192 C CA . ALA A 1 150 ? -15.482 5.143 -7.032 1.00 78.31 150 ALA A CA 1
ATOM 1193 C C . ALA A 1 150 ? -16.230 4.096 -6.196 1.00 78.31 150 ALA A C 1
ATOM 1195 O O . ALA A 1 150 ? -16.072 3.979 -4.976 1.00 78.31 150 ALA A O 1
ATOM 1196 N N . SER A 1 151 ? -17.073 3.321 -6.878 1.00 76.44 151 SER A N 1
ATOM 1197 C CA . SER A 1 151 ? -17.926 2.305 -6.256 1.00 76.44 151 SER A CA 1
ATOM 1198 C C . SER A 1 151 ? -17.141 1.163 -5.606 1.00 76.44 151 SER A C 1
ATOM 1200 O O . SER A 1 151 ? -17.666 0.501 -4.719 1.00 76.44 151 SER A O 1
ATOM 1202 N N . ASP A 1 152 ? -15.898 0.939 -6.030 1.00 85.12 152 ASP A N 1
ATOM 1203 C CA . ASP A 1 152 ? -14.995 -0.109 -5.548 1.00 85.12 152 ASP A CA 1
ATOM 1204 C C . ASP A 1 152 ? -14.129 0.330 -4.355 1.00 85.12 152 ASP A C 1
ATOM 1206 O O . ASP A 1 152 ? -13.325 -0.456 -3.865 1.00 85.12 152 ASP A O 1
ATOM 1210 N N . ARG A 1 153 ? -14.309 1.548 -3.819 1.00 88.75 153 ARG A N 1
ATOM 1211 C CA . ARG A 1 153 ? -13.535 2.075 -2.676 1.00 88.75 153 ARG A CA 1
ATOM 1212 C C . ARG A 1 153 ? -13.432 1.093 -1.502 1.00 88.75 153 ARG A C 1
ATOM 1214 O O . ARG A 1 153 ? -12.369 0.968 -0.890 1.00 88.75 153 ARG A O 1
ATOM 1221 N N . VAL A 1 154 ? -14.545 0.446 -1.147 1.00 91.88 154 VAL A N 1
ATOM 1222 C CA . VAL A 1 154 ? -14.599 -0.527 -0.043 1.00 91.88 154 VAL A CA 1
ATOM 1223 C C . VAL A 1 154 ? -13.764 -1.761 -0.375 1.00 91.88 154 VAL A C 1
ATOM 1225 O O . VAL A 1 154 ? -13.016 -2.236 0.479 1.00 91.88 154 VAL A O 1
ATOM 1228 N N . ASP A 1 155 ? -13.830 -2.235 -1.617 1.00 93.00 155 ASP A N 1
ATOM 1229 C CA . ASP A 1 155 ? -13.029 -3.364 -2.082 1.00 93.00 155 ASP A CA 1
ATOM 1230 C C . ASP A 1 155 ? -11.540 -3.012 -2.119 1.00 93.00 155 ASP A C 1
ATOM 1232 O O . ASP A 1 155 ? -10.736 -3.778 -1.591 1.00 93.00 155 ASP A O 1
ATOM 1236 N N . SER A 1 156 ? -11.167 -1.814 -2.588 1.00 93.62 156 SER A N 1
ATOM 1237 C CA . SER A 1 156 ? -9.779 -1.336 -2.529 1.00 93.62 156 SER A CA 1
ATOM 1238 C C . SER A 1 156 ? -9.258 -1.278 -1.089 1.00 93.62 156 SER A C 1
ATOM 1240 O O . SER A 1 156 ? -8.130 -1.677 -0.810 1.00 93.62 156 SER A O 1
ATOM 1242 N N . ALA A 1 157 ? -10.065 -0.794 -0.140 1.00 95.88 157 ALA A N 1
ATOM 1243 C CA . ALA A 1 157 ? -9.671 -0.754 1.266 1.00 95.88 157 ALA A CA 1
ATOM 1244 C C . ALA A 1 157 ? -9.490 -2.159 1.856 1.00 95.88 157 ALA A C 1
ATOM 1246 O O . ALA A 1 157 ? -8.510 -2.406 2.559 1.00 95.88 157 ALA A O 1
ATOM 1247 N N . LYS A 1 158 ? -10.400 -3.086 1.536 1.00 96.56 158 LYS A N 1
ATOM 1248 C CA . LYS A 1 158 ? -10.313 -4.492 1.950 1.00 96.56 158 LYS A CA 1
ATOM 1249 C C . LYS A 1 158 ? -9.079 -5.177 1.378 1.00 96.56 158 LYS A C 1
ATOM 1251 O O . LYS A 1 158 ? -8.394 -5.872 2.122 1.00 96.56 158 LYS A O 1
ATOM 1256 N N . GLU A 1 159 ? -8.772 -4.959 0.104 1.00 96.25 159 GLU A N 1
ATOM 1257 C CA . GLU A 1 159 ? -7.568 -5.481 -0.542 1.00 96.25 159 GLU A CA 1
ATOM 1258 C C . GLU A 1 159 ? -6.314 -4.983 0.184 1.00 96.25 159 GLU A C 1
ATOM 1260 O O . GLU A 1 159 ? -5.524 -5.787 0.684 1.00 96.25 159 GLU A O 1
ATOM 1265 N N . LEU A 1 160 ? -6.196 -3.666 0.375 1.00 97.62 160 LEU A N 1
ATOM 1266 C CA . LEU A 1 160 ? -5.073 -3.062 1.091 1.00 97.62 160 LEU A CA 1
ATOM 1267 C C . LEU A 1 160 ? -4.935 -3.601 2.518 1.00 97.62 160 LEU A C 1
ATOM 1269 O O . LEU A 1 160 ? -3.828 -3.933 2.943 1.00 97.62 160 LEU A O 1
ATOM 1273 N N . TRP A 1 161 ? -6.037 -3.727 3.262 1.00 97.94 161 TRP A N 1
ATOM 1274 C CA . TRP A 1 161 ? -6.018 -4.318 4.599 1.00 97.94 161 TRP A CA 1
ATOM 1275 C C . TRP A 1 161 ? -5.627 -5.794 4.582 1.00 97.94 161 TRP A C 1
ATOM 1277 O O . TRP A 1 161 ? -4.839 -6.206 5.431 1.00 97.94 161 TRP A O 1
ATOM 1287 N N . SER A 1 162 ? -6.112 -6.576 3.617 1.00 97.06 162 SER A N 1
ATOM 1288 C CA . SER A 1 162 ? -5.775 -7.997 3.480 1.00 97.06 162 SER A CA 1
ATOM 1289 C C . SER A 1 162 ? -4.293 -8.221 3.165 1.00 97.06 162 SER A C 1
ATOM 1291 O O . SER A 1 162 ? -3.690 -9.170 3.664 1.00 97.06 162 SER A O 1
ATOM 1293 N N . CYS A 1 163 ? -3.676 -7.316 2.401 1.00 97.06 163 CYS A N 1
ATOM 1294 C CA . CYS A 1 163 ? -2.244 -7.348 2.138 1.00 97.06 163 CYS A CA 1
ATOM 1295 C C . CYS A 1 163 ? -1.441 -6.815 3.328 1.00 97.06 163 CYS A C 1
ATOM 1297 O O . CYS A 1 163 ? -0.362 -7.331 3.622 1.00 97.06 163 CYS A O 1
ATOM 1299 N N . PHE A 1 164 ? -1.919 -5.773 4.011 1.00 97.81 164 PHE A N 1
ATOM 1300 C CA . PHE A 1 164 ? -1.170 -5.109 5.077 1.00 97.81 164 PHE A CA 1
ATOM 1301 C C . PHE A 1 164 ? -1.189 -5.889 6.395 1.00 97.81 164 PHE A C 1
ATOM 1303 O O . PHE A 1 164 ? -0.157 -5.993 7.064 1.00 97.81 164 PHE A O 1
ATOM 1310 N N . PHE A 1 165 ? -2.336 -6.447 6.770 1.00 97.06 165 PHE A N 1
ATOM 1311 C CA . PHE A 1 165 ? -2.521 -7.183 8.014 1.00 97.06 165 PHE A CA 1
ATOM 1312 C C . PHE A 1 165 ? -2.393 -8.697 7.815 1.00 97.06 165 PHE A C 1
ATOM 1314 O O . PHE A 1 165 ? -2.533 -9.224 6.719 1.00 97.06 165 PHE A O 1
ATOM 1321 N N . SER A 1 166 ? -2.120 -9.416 8.901 1.00 95.19 166 SER A N 1
ATOM 1322 C CA . SER A 1 166 ? -2.117 -10.881 8.938 1.00 95.19 166 SER A CA 1
ATOM 1323 C C . SER A 1 166 ? -2.926 -11.389 10.120 1.00 95.19 166 SER A C 1
ATOM 1325 O O . SER A 1 166 ? -2.802 -10.860 11.219 1.00 95.19 166 SER A O 1
ATOM 1327 N N . ALA A 1 167 ? -3.690 -12.464 9.918 1.00 93.56 167 ALA A N 1
ATOM 1328 C CA . ALA A 1 167 ? -4.440 -13.134 10.984 1.00 93.56 167 ALA A CA 1
ATOM 1329 C C . ALA A 1 167 ? -3.540 -13.875 11.990 1.00 93.56 167 ALA A C 1
ATOM 1331 O O . ALA A 1 167 ? -3.998 -14.324 13.036 1.00 93.56 167 ALA A O 1
ATOM 1332 N N . SER A 1 168 ? -2.262 -14.065 11.668 1.00 90.69 168 SER A N 1
ATOM 1333 C CA . SER A 1 168 ? -1.297 -14.739 12.536 1.00 90.69 168 SER A CA 1
ATOM 1334 C C . SER A 1 168 ? -0.024 -13.912 12.689 1.00 90.69 168 SER A C 1
ATOM 1336 O O . SER A 1 168 ? 0.327 -13.166 11.763 1.00 90.69 168 SER A O 1
ATOM 1338 N N . PRO A 1 169 ? 0.698 -14.059 13.817 1.00 86.50 169 PRO A N 1
ATOM 1339 C CA . PRO A 1 169 ? 2.000 -13.434 13.994 1.00 86.50 169 PRO A CA 1
ATOM 1340 C C . PRO A 1 169 ? 2.927 -13.747 12.820 1.00 86.50 169 PRO A C 1
ATOM 1342 O O . PRO A 1 169 ? 2.994 -14.878 12.338 1.00 8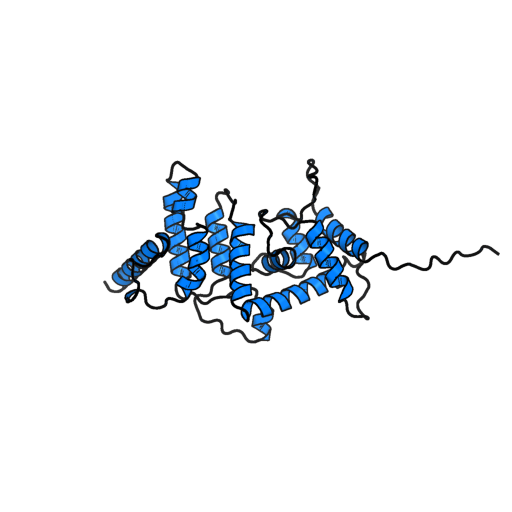6.50 169 PRO A O 1
ATOM 1345 N N . VAL A 1 170 ? 3.634 -12.726 12.344 1.00 81.69 170 VAL A N 1
ATOM 1346 C CA . VAL A 1 170 ? 4.479 -12.823 11.153 1.00 81.69 170 VAL A CA 1
ATOM 1347 C C . VAL A 1 170 ? 5.706 -13.683 11.460 1.00 81.69 170 VAL A C 1
ATOM 1349 O O . VAL A 1 170 ? 6.571 -13.276 12.230 1.00 81.69 170 VAL A O 1
ATOM 1352 N N . SER A 1 171 ? 5.795 -14.863 10.844 1.00 83.81 171 SER A N 1
ATOM 1353 C CA . SER A 1 171 ? 6.859 -15.849 11.080 1.00 83.81 171 SER A CA 1
ATOM 1354 C C . SER A 1 171 ? 7.730 -16.089 9.839 1.00 83.81 171 SER A C 1
ATOM 1356 O O . SER A 1 171 ? 7.950 -17.232 9.439 1.00 83.81 171 SER A O 1
ATOM 1358 N N . PHE A 1 172 ? 8.181 -15.021 9.181 1.00 87.62 172 PHE A N 1
ATOM 1359 C CA . PHE A 1 172 ? 9.057 -15.128 8.010 1.00 87.62 172 PHE A CA 1
ATOM 1360 C C . PHE A 1 172 ? 10.520 -15.284 8.423 1.00 87.62 172 PHE A C 1
ATOM 1362 O O . PHE A 1 172 ? 10.983 -14.652 9.374 1.00 87.62 172 PHE A O 1
ATOM 1369 N N . THR A 1 173 ? 11.278 -16.063 7.655 1.00 91.00 173 THR A N 1
ATOM 1370 C CA . THR A 1 173 ? 12.741 -15.959 7.672 1.00 91.00 173 THR A CA 1
ATOM 1371 C C . THR A 1 173 ? 13.172 -14.563 7.212 1.00 91.00 173 THR A C 1
ATOM 1373 O O . THR A 1 173 ? 12.424 -13.851 6.539 1.00 91.00 173 THR A O 1
ATOM 1376 N N . ALA A 1 174 ? 14.401 -14.153 7.537 1.00 87.38 174 ALA A N 1
ATOM 1377 C CA . ALA A 1 174 ? 14.911 -12.843 7.125 1.00 87.38 174 ALA A CA 1
ATOM 1378 C C . ALA A 1 174 ? 14.883 -12.649 5.594 1.00 87.38 174 ALA A C 1
ATOM 1380 O O . ALA A 1 174 ? 14.610 -11.550 5.114 1.00 87.38 174 ALA A O 1
ATOM 1381 N N . GLU A 1 175 ? 15.130 -13.707 4.817 1.00 89.81 175 GLU A N 1
ATOM 1382 C CA . GLU A 1 175 ? 15.091 -13.652 3.351 1.00 89.81 175 GLU A CA 1
ATOM 1383 C C . GLU A 1 175 ? 13.662 -13.531 2.811 1.00 89.81 175 GLU A C 1
ATOM 1385 O O . GLU A 1 175 ? 13.403 -12.698 1.939 1.00 89.81 175 GLU A O 1
ATOM 1390 N N . GLU A 1 176 ? 12.721 -14.301 3.361 1.00 91.06 176 GLU A N 1
ATOM 1391 C CA . GLU A 1 176 ? 11.302 -14.203 3.008 1.00 91.06 176 GLU A CA 1
ATOM 1392 C C . GLU A 1 176 ? 10.734 -12.833 3.376 1.00 91.06 176 GLU A C 1
ATOM 1394 O O . GLU A 1 176 ? 10.052 -12.214 2.565 1.00 91.06 176 GLU A O 1
ATOM 1399 N N . ALA A 1 177 ? 11.063 -12.314 4.562 1.00 88.69 177 ALA A N 1
ATOM 1400 C CA . ALA A 1 177 ? 10.591 -11.015 5.030 1.00 88.69 177 ALA A CA 1
ATOM 1401 C C . ALA A 1 177 ? 10.998 -9.877 4.082 1.00 88.69 177 ALA A C 1
ATOM 1403 O O . ALA A 1 177 ? 10.221 -8.944 3.874 1.00 88.69 177 ALA A O 1
ATOM 1404 N N . ARG A 1 178 ? 12.191 -9.964 3.477 1.00 89.75 178 ARG A N 1
ATOM 1405 C CA . ARG A 1 178 ? 12.677 -8.981 2.497 1.00 89.75 178 ARG A CA 1
ATOM 1406 C C . ARG A 1 178 ? 11.899 -9.015 1.184 1.00 89.75 178 ARG A C 1
ATOM 1408 O O . ARG A 1 178 ? 11.721 -7.963 0.577 1.00 89.75 178 ARG A O 1
ATOM 1415 N N . ARG A 1 179 ? 11.453 -10.197 0.752 1.00 90.56 179 ARG A N 1
ATOM 1416 C CA . ARG A 1 179 ? 10.794 -10.411 -0.551 1.00 90.56 179 ARG A CA 1
ATOM 1417 C C . ARG A 1 179 ? 9.273 -10.443 -0.480 1.00 90.56 179 ARG A C 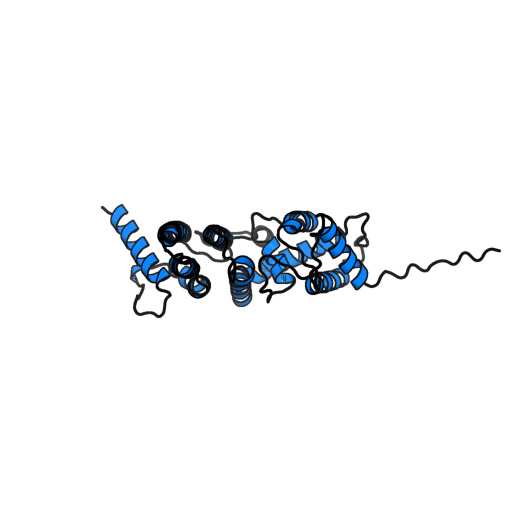1
ATOM 1419 O O . ARG A 1 179 ? 8.620 -10.346 -1.508 1.00 90.56 179 ARG A O 1
ATOM 1426 N N . LYS A 1 180 ? 8.706 -10.593 0.714 1.00 93.81 180 LYS A N 1
ATOM 1427 C CA . LYS A 1 180 ? 7.266 -10.562 0.938 1.00 93.81 180 LYS A CA 1
ATOM 1428 C C . LYS A 1 180 ? 6.850 -9.129 1.237 1.00 93.81 180 LYS A C 1
ATOM 1430 O O . LYS A 1 180 ? 7.319 -8.549 2.217 1.00 93.81 180 LYS A O 1
ATOM 1435 N N . PHE A 1 181 ? 5.972 -8.563 0.420 1.00 96.69 181 PHE A N 1
ATOM 1436 C CA . PHE A 1 181 ? 5.468 -7.194 0.570 1.00 96.69 181 PHE A CA 1
ATOM 1437 C C . PHE A 1 181 ? 4.047 -7.180 1.159 1.00 96.69 181 PHE A C 1
ATOM 1439 O O . PHE A 1 181 ? 3.172 -6.445 0.717 1.00 96.69 181 PHE A O 1
ATOM 1446 N N . THR A 1 182 ? 3.800 -8.051 2.142 1.00 96.12 182 THR A N 1
ATOM 1447 C CA . THR A 1 182 ? 2.505 -8.232 2.823 1.00 96.12 182 THR A CA 1
ATOM 1448 C C . THR A 1 182 ? 2.698 -8.544 4.308 1.00 96.12 182 THR A C 1
ATOM 1450 O O . THR A 1 182 ? 3.819 -8.829 4.732 1.00 96.12 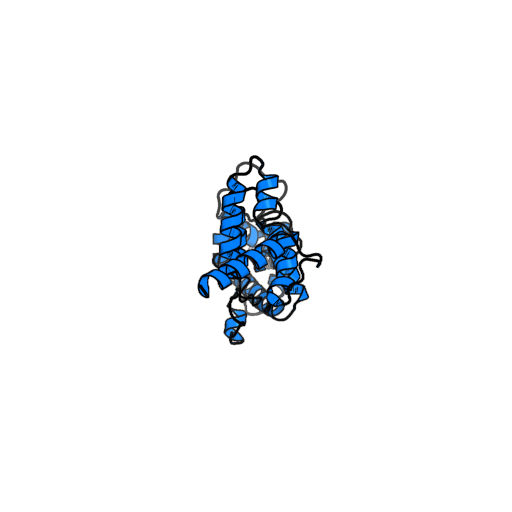182 THR A O 1
ATOM 1453 N N . ALA A 1 183 ? 1.632 -8.543 5.111 1.00 95.12 183 ALA A N 1
ATOM 1454 C CA . ALA A 1 183 ? 1.660 -8.918 6.525 1.00 95.12 183 ALA A CA 1
ATOM 1455 C C . ALA A 1 183 ? 2.693 -8.099 7.328 1.00 95.12 183 ALA A C 1
ATOM 1457 O O . ALA A 1 183 ? 3.719 -8.612 7.782 1.00 95.12 183 ALA A O 1
ATOM 1458 N N . TYR A 1 184 ? 2.453 -6.796 7.448 1.00 95.44 184 TYR A N 1
ATOM 1459 C CA . TYR A 1 184 ? 3.263 -5.861 8.232 1.00 95.44 184 TYR A CA 1
ATOM 1460 C C . TYR A 1 184 ? 2.843 -5.801 9.699 1.00 95.44 184 TYR A C 1
ATOM 1462 O O . TYR A 1 184 ? 3.687 -5.554 10.560 1.00 95.44 184 TYR A O 1
ATOM 1470 N N . VAL A 1 185 ? 1.556 -6.016 9.980 1.00 95.31 185 VAL A N 1
ATOM 1471 C CA . VAL A 1 185 ? 0.984 -5.982 11.331 1.00 95.31 185 VAL A CA 1
ATOM 1472 C C . VAL A 1 185 ? 0.102 -7.209 11.537 1.00 95.31 185 VAL A C 1
ATOM 1474 O O . VAL A 1 185 ? -0.644 -7.610 10.646 1.00 95.31 185 VAL A O 1
ATOM 1477 N N . CYS A 1 186 ? 0.199 -7.831 12.709 1.00 94.62 186 CYS A N 1
ATOM 1478 C CA . CYS A 1 186 ? -0.715 -8.899 13.093 1.00 94.62 186 CYS A CA 1
ATOM 1479 C C . CYS A 1 186 ? -2.037 -8.277 13.547 1.00 94.62 186 CYS A C 1
ATOM 1481 O O . CYS A 1 186 ? -2.039 -7.448 14.450 1.00 94.62 186 CYS A O 1
ATOM 1483 N N . PHE A 1 187 ? -3.136 -8.695 12.933 1.00 96.06 187 PHE A N 1
ATOM 1484 C CA . PHE A 1 187 ? -4.487 -8.432 13.393 1.00 96.06 187 PHE A CA 1
ATOM 1485 C C . PHE A 1 187 ? -5.249 -9.764 13.386 1.00 96.06 187 PHE A C 1
ATOM 1487 O O . PHE A 1 187 ? -5.780 -10.160 12.346 1.00 96.06 187 PHE A O 1
ATOM 1494 N N . PRO A 1 188 ? -5.311 -10.489 14.520 1.00 93.94 188 PRO A N 1
ATOM 1495 C CA . PRO A 1 188 ? -5.896 -11.833 14.574 1.00 93.94 188 PRO A CA 1
ATOM 1496 C C . PRO A 1 188 ? -7.339 -11.916 14.061 1.00 93.94 188 PRO A C 1
ATOM 1498 O O . PRO A 1 188 ? -7.777 -12.956 13.572 1.00 93.94 188 PRO A O 1
ATOM 1501 N N . ARG A 1 189 ? -8.076 -10.803 14.147 1.00 94.81 189 ARG A N 1
ATOM 1502 C CA . ARG A 1 189 ? -9.484 -10.686 13.759 1.00 94.81 189 ARG A CA 1
ATOM 1503 C C . ARG A 1 189 ? -9.681 -10.105 12.351 1.00 94.81 189 ARG A C 1
ATOM 1505 O O . ARG A 1 189 ? -10.818 -9.823 11.985 1.00 94.81 189 ARG A O 1
ATOM 1512 N N . ILE A 1 190 ? -8.623 -9.980 11.539 1.00 96.56 190 ILE A N 1
ATOM 1513 C CA . ILE A 1 190 ? -8.687 -9.356 10.205 1.00 96.56 190 ILE A CA 1
ATOM 1514 C C . ILE A 1 190 ? -9.774 -9.953 9.304 1.00 96.56 190 ILE A C 1
ATOM 1516 O O . ILE A 1 190 ? -10.506 -9.205 8.673 1.00 96.56 190 ILE A O 1
ATOM 1520 N N . ASN A 1 191 ? -9.961 -11.274 9.281 1.00 96.44 191 ASN A N 1
ATOM 1521 C CA . ASN A 1 191 ? -11.000 -11.876 8.435 1.00 96.44 191 ASN A CA 1
ATOM 1522 C C . ASN A 1 191 ? -12.408 -11.437 8.870 1.00 96.44 191 ASN A C 1
ATOM 1524 O O . ASN A 1 191 ? -13.225 -11.063 8.039 1.00 96.44 191 ASN A O 1
ATOM 1528 N N . GLN A 1 192 ? -12.659 -11.387 10.183 1.00 95.94 192 GLN A N 1
ATOM 1529 C CA . GLN A 1 192 ? -13.936 -10.913 10.725 1.00 95.94 192 GLN A CA 1
ATOM 1530 C C . GLN A 1 192 ? -14.132 -9.419 10.451 1.00 95.94 192 GLN A C 1
ATOM 1532 O O . GLN A 1 192 ? -15.255 -8.995 10.197 1.00 95.94 192 GLN A O 1
ATOM 1537 N N . TRP A 1 193 ? -13.052 -8.634 10.488 1.00 97.31 193 TRP A N 1
ATOM 1538 C CA . TRP A 1 193 ? -13.067 -7.220 10.116 1.00 97.31 193 TRP A CA 1
ATOM 1539 C C . TRP A 1 193 ? -13.456 -7.026 8.647 1.00 97.31 193 TRP A C 1
ATOM 1541 O O . TRP A 1 193 ? -14.332 -6.224 8.346 1.00 97.31 193 TRP A O 1
ATOM 1551 N N . LEU A 1 194 ? -12.865 -7.795 7.729 1.00 97.62 194 LEU A N 1
ATOM 1552 C CA . LEU A 1 194 ? -13.192 -7.724 6.301 1.00 97.62 194 LEU A CA 1
ATOM 1553 C C . LEU A 1 194 ? -14.652 -8.121 6.020 1.00 97.62 194 LEU A C 1
ATOM 1555 O O . LEU A 1 194 ? -15.320 -7.469 5.211 1.00 97.62 194 LEU A O 1
ATOM 1559 N N . ASP A 1 195 ? -15.164 -9.142 6.711 1.00 96.62 195 ASP A N 1
ATOM 1560 C CA . ASP A 1 195 ? -16.575 -9.539 6.634 1.00 96.62 195 ASP A CA 1
ATOM 1561 C C . ASP A 1 195 ? -17.493 -8.420 7.152 1.00 96.62 195 ASP A C 1
ATOM 1563 O O . ASP A 1 195 ? -18.465 -8.043 6.499 1.00 96.62 195 ASP A O 1
ATOM 1567 N N . PHE A 1 196 ? -17.153 -7.835 8.301 1.00 96.69 196 PHE A N 1
ATOM 1568 C CA . PHE A 1 196 ? -17.899 -6.732 8.904 1.00 96.69 196 PHE A CA 1
ATOM 1569 C C . PHE A 1 196 ? -17.962 -5.499 7.995 1.00 96.69 196 PHE A C 1
ATOM 1571 O O . PHE A 1 196 ? -19.042 -4.953 7.767 1.00 96.69 196 PHE A O 1
ATOM 1578 N N . ILE A 1 197 ? -16.829 -5.100 7.414 1.00 95.75 197 ILE A N 1
ATOM 1579 C CA . ILE A 1 197 ? -16.766 -3.988 6.458 1.00 95.75 197 ILE A CA 1
ATOM 1580 C C . ILE A 1 197 ? -17.604 -4.279 5.211 1.00 95.75 197 ILE A C 1
ATOM 1582 O O . ILE A 1 197 ? -18.218 -3.367 4.667 1.00 95.75 197 ILE A O 1
ATOM 1586 N N . THR A 1 198 ? -17.683 -5.537 4.771 1.00 93.81 198 THR A N 1
ATOM 1587 C CA . THR A 1 198 ? -18.559 -5.922 3.651 1.00 93.81 198 THR A CA 1
ATOM 1588 C C . THR A 1 198 ? -20.024 -5.649 3.995 1.00 93.81 198 THR A C 1
ATOM 1590 O O . THR A 1 198 ? -20.715 -4.981 3.231 1.00 93.81 198 THR A O 1
ATOM 1593 N N . ILE A 1 199 ? -20.469 -6.054 5.188 1.00 92.88 199 ILE A N 1
ATOM 1594 C CA . ILE A 1 199 ? -21.835 -5.800 5.672 1.00 92.88 199 ILE A CA 1
ATOM 1595 C C . ILE A 1 199 ? -22.115 -4.293 5.786 1.00 92.88 199 ILE A C 1
ATOM 1597 O O . ILE A 1 199 ? -23.200 -3.835 5.422 1.00 92.88 199 ILE A O 1
ATOM 1601 N N . LEU A 1 200 ? -21.163 -3.508 6.302 1.00 92.06 200 LEU A N 1
ATOM 1602 C CA . LEU A 1 200 ? -21.298 -2.050 6.379 1.00 92.06 200 LEU A CA 1
ATOM 1603 C C . LEU A 1 200 ? -21.366 -1.404 4.993 1.00 92.06 200 LEU A C 1
ATOM 1605 O O . LEU A 1 200 ? -22.219 -0.550 4.762 1.00 92.06 200 LEU A O 1
ATOM 1609 N N . GLY A 1 201 ? -20.509 -1.833 4.067 1.00 90.00 201 GLY A N 1
ATOM 1610 C CA . GLY A 1 201 ? -20.501 -1.371 2.682 1.00 90.00 201 GLY A CA 1
ATOM 1611 C C . GLY A 1 201 ? -21.833 -1.633 1.984 1.00 90.00 201 GLY A C 1
ATOM 1612 O O . GLY A 1 201 ? -22.408 -0.712 1.411 1.00 90.00 201 GLY A O 1
ATOM 1613 N N . GLU A 1 202 ? -22.373 -2.848 2.099 1.00 89.12 202 GLU A N 1
ATOM 1614 C CA . GLU A 1 202 ? -23.684 -3.214 1.547 1.00 89.12 202 GLU A CA 1
ATOM 1615 C C . GLU A 1 202 ? -24.799 -2.322 2.108 1.00 89.12 202 GLU A C 1
ATOM 1617 O O . GLU A 1 202 ? -25.540 -1.708 1.340 1.00 89.12 202 GLU A O 1
ATOM 1622 N N . LYS A 1 203 ? -24.864 -2.144 3.433 1.00 87.25 203 LYS A N 1
ATOM 1623 C CA . LYS A 1 203 ? -25.837 -1.237 4.072 1.00 87.25 203 LYS A CA 1
ATOM 1624 C C . LYS A 1 203 ? -25.667 0.215 3.626 1.00 87.25 203 LYS A C 1
ATOM 1626 O O . LYS A 1 203 ? -26.648 0.927 3.435 1.00 87.25 203 LYS A O 1
ATOM 1631 N N . ALA A 1 204 ? -24.430 0.667 3.443 1.00 85.56 204 ALA A N 1
ATOM 1632 C CA . ALA A 1 204 ? -24.134 2.021 2.998 1.00 85.56 204 ALA A CA 1
ATOM 1633 C C . ALA A 1 204 ? -24.618 2.289 1.562 1.00 85.56 204 ALA A C 1
ATOM 1635 O O . ALA A 1 204 ? -24.989 3.423 1.256 1.00 85.56 204 ALA A O 1
ATOM 1636 N N . THR A 1 205 ? -24.681 1.271 0.692 1.00 82.00 205 THR A N 1
ATOM 1637 C CA . THR A 1 205 ? -25.249 1.427 -0.664 1.00 82.00 205 THR A CA 1
ATOM 1638 C C . THR A 1 205 ? -26.751 1.722 -0.669 1.00 82.00 205 THR A C 1
ATOM 1640 O O . THR A 1 205 ? -27.263 2.274 -1.642 1.00 82.00 205 THR A O 1
ATOM 1643 N N . GLU A 1 206 ? -27.459 1.445 0.431 1.00 81.62 206 GLU A N 1
ATOM 1644 C CA . GLU A 1 206 ? -28.865 1.829 0.612 1.00 81.62 206 GLU A CA 1
ATOM 1645 C C . GLU A 1 206 ? -29.026 3.333 0.923 1.00 81.62 206 GLU A C 1
ATOM 1647 O O . GLU A 1 206 ? -30.132 3.886 0.876 1.00 81.62 206 GLU A O 1
ATOM 1652 N N . SER A 1 207 ? -27.925 4.024 1.234 1.00 75.44 207 SER A N 1
ATOM 1653 C CA . SER A 1 207 ? -27.906 5.443 1.574 1.00 75.44 207 SER A CA 1
ATOM 1654 C C . SER A 1 207 ? -28.105 6.333 0.347 1.00 75.44 207 SER A C 1
ATOM 1656 O O . SER A 1 207 ? -27.525 6.132 -0.717 1.00 75.44 207 SER A O 1
ATOM 1658 N N . LYS A 1 208 ? -28.889 7.406 0.501 1.00 73.31 208 LYS A N 1
ATOM 1659 C CA . LYS A 1 208 ? -29.204 8.339 -0.599 1.00 73.31 208 LYS A CA 1
ATOM 1660 C C . LYS A 1 208 ? -28.064 9.295 -0.964 1.00 73.31 208 LYS A C 1
ATOM 1662 O O . LYS A 1 208 ? -28.190 10.020 -1.947 1.00 73.31 208 LYS A O 1
ATOM 1667 N N . SER A 1 209 ? -26.996 9.369 -0.166 1.00 76.44 209 SER A N 1
ATOM 1668 C CA . SER A 1 209 ? -25.892 10.306 -0.407 1.00 76.44 209 SER A CA 1
ATOM 1669 C C . SER A 1 209 ? -24.542 9.600 -0.378 1.00 76.44 209 SER A C 1
ATOM 1671 O O . SER A 1 209 ? -24.256 8.864 0.563 1.00 76.44 209 SER A O 1
ATOM 1673 N N . ALA A 1 210 ? -23.693 9.885 -1.370 1.00 71.12 210 ALA A N 1
ATOM 1674 C CA . ALA A 1 210 ? -22.361 9.289 -1.488 1.00 71.12 210 ALA A CA 1
ATOM 1675 C C . ALA A 1 210 ? -21.481 9.564 -0.256 1.00 71.12 210 ALA A C 1
ATOM 1677 O O . ALA A 1 210 ? -20.788 8.676 0.225 1.00 71.12 210 ALA A O 1
ATOM 1678 N N . ARG A 1 211 ? -21.555 10.775 0.315 1.00 68.62 211 ARG A N 1
ATOM 1679 C CA . ARG A 1 211 ? -20.798 11.117 1.527 1.00 68.62 211 ARG A CA 1
ATOM 1680 C C . ARG A 1 211 ? -21.247 10.309 2.745 1.00 68.62 211 ARG A C 1
ATOM 1682 O O . ARG A 1 211 ? -20.394 9.772 3.443 1.00 68.62 211 ARG A O 1
ATOM 1689 N N . ALA A 1 212 ? -22.558 10.207 2.984 1.00 71.62 212 ALA A N 1
ATOM 1690 C CA . ALA A 1 212 ? -23.057 9.379 4.080 1.00 71.62 212 ALA A CA 1
ATOM 1691 C C . ALA A 1 212 ? -22.711 7.905 3.851 1.00 71.62 212 ALA A C 1
ATOM 1693 O O . ALA A 1 212 ? -22.346 7.232 4.804 1.00 71.62 212 ALA A O 1
ATOM 1694 N N . ALA A 1 213 ? -22.742 7.426 2.602 1.00 75.12 213 ALA A N 1
ATOM 1695 C CA . ALA A 1 213 ? -22.312 6.072 2.275 1.00 75.12 213 ALA A CA 1
ATOM 1696 C C . ALA A 1 213 ? -20.832 5.838 2.635 1.00 75.12 213 ALA A C 1
ATOM 1698 O O . ALA A 1 213 ? -20.505 4.828 3.247 1.00 75.12 213 ALA A O 1
ATOM 1699 N N . VAL A 1 214 ? -19.933 6.788 2.347 1.00 70.62 214 VAL A N 1
ATOM 1700 C CA . VAL A 1 214 ? -18.517 6.679 2.749 1.00 70.62 214 VAL A CA 1
ATOM 1701 C C . VAL A 1 214 ? -18.369 6.648 4.269 1.00 70.62 214 VAL A C 1
ATOM 1703 O O . VAL A 1 214 ? -17.667 5.783 4.790 1.00 70.62 214 VAL A O 1
ATOM 1706 N N . GLU A 1 215 ? -19.037 7.550 4.987 1.00 73.12 215 GLU A N 1
ATOM 1707 C CA . GLU A 1 215 ? -18.996 7.585 6.456 1.00 73.12 215 GLU A CA 1
ATOM 1708 C C . GLU A 1 215 ? -19.575 6.292 7.070 1.00 73.12 215 GLU A C 1
ATOM 1710 O O . GLU A 1 215 ? -19.034 5.790 8.051 1.00 73.12 215 GLU A O 1
ATOM 1715 N N . GLN A 1 216 ? -20.597 5.699 6.444 1.00 80.06 216 GLN A N 1
ATOM 1716 C CA . GLN A 1 216 ? -21.251 4.453 6.871 1.00 80.06 216 GLN A CA 1
ATOM 1717 C C . GLN A 1 216 ? -20.516 3.176 6.434 1.00 80.06 216 GLN A C 1
ATOM 1719 O O . GLN A 1 216 ? -20.767 2.114 6.991 1.00 80.06 216 GLN A O 1
ATOM 1724 N N . SER A 1 217 ? -19.602 3.259 5.463 1.00 84.69 217 SER A N 1
ATOM 1725 C CA . SER A 1 217 ? -18.862 2.098 4.941 1.00 84.69 217 SER A CA 1
ATOM 1726 C C . SER A 1 217 ? -17.784 1.557 5.890 1.00 84.69 217 SER A C 1
ATOM 1728 O O . SER A 1 217 ? -17.214 0.501 5.631 1.00 84.69 217 SER A O 1
ATOM 1730 N N . GLY A 1 218 ? -17.442 2.302 6.947 1.00 88.75 218 GLY A N 1
ATOM 1731 C CA . GLY A 1 218 ? -16.330 1.980 7.845 1.00 88.75 218 GLY A CA 1
ATOM 1732 C C . GLY A 1 218 ? -14.937 2.327 7.294 1.00 88.75 218 GLY A C 1
ATOM 1733 O O . GLY A 1 218 ? -13.934 2.070 7.950 1.00 88.75 218 GLY A O 1
ATOM 1734 N N . VAL A 1 219 ? -14.835 2.955 6.115 1.00 91.69 219 VAL A N 1
ATOM 1735 C CA . VAL A 1 219 ? -13.553 3.319 5.467 1.00 91.69 219 VAL A CA 1
ATOM 1736 C C . VAL A 1 219 ? -13.239 4.817 5.623 1.00 91.69 219 VAL A C 1
ATOM 1738 O O . VAL A 1 219 ? -12.802 5.506 4.690 1.00 91.69 219 VAL A O 1
ATOM 1741 N N . SER A 1 220 ? -13.498 5.362 6.813 1.00 91.25 220 SER A N 1
ATOM 1742 C CA . SER A 1 220 ? -13.122 6.736 7.157 1.00 91.25 220 SER A CA 1
ATOM 1743 C C . SER A 1 220 ? -11.623 6.839 7.470 1.00 91.25 220 SER A C 1
ATOM 1745 O O . SER A 1 220 ? -10.983 5.856 7.841 1.00 91.25 220 SER A O 1
ATOM 1747 N N . PHE A 1 221 ? -11.043 8.040 7.345 1.00 91.50 221 PHE A N 1
ATOM 1748 C CA . PHE A 1 221 ? -9.628 8.272 7.681 1.00 91.50 221 PHE A CA 1
ATOM 1749 C C . PHE A 1 221 ? -9.310 7.957 9.148 1.00 91.50 221 PHE A C 1
ATOM 1751 O O . PHE A 1 221 ? -8.225 7.466 9.460 1.00 91.50 221 PHE A O 1
ATOM 1758 N N . ASP A 1 222 ? -10.262 8.248 10.031 1.00 92.69 222 ASP A N 1
ATOM 1759 C CA . ASP A 1 222 ? -10.137 7.995 11.461 1.00 92.69 222 ASP A CA 1
ATOM 1760 C C . ASP A 1 222 ? -10.138 6.490 11.752 1.00 92.69 222 ASP A C 1
ATOM 1762 O O . ASP A 1 222 ? -9.174 5.983 12.322 1.00 92.69 222 ASP A O 1
ATOM 1766 N N . THR A 1 223 ? -11.120 5.750 11.211 1.00 94.81 223 THR A N 1
ATOM 1767 C CA . THR A 1 223 ? -11.149 4.278 11.299 1.00 94.81 223 THR A CA 1
ATOM 1768 C C . THR A 1 223 ? -9.864 3.679 10.746 1.00 94.81 223 THR A C 1
ATOM 1770 O O . THR A 1 223 ? -9.243 2.847 11.400 1.00 94.81 223 THR A O 1
ATOM 1773 N N . TRP A 1 224 ? -9.426 4.141 9.568 1.00 95.88 224 TRP A N 1
ATOM 1774 C CA . TRP A 1 224 ? -8.182 3.689 8.961 1.00 95.88 224 TRP A CA 1
ATOM 1775 C C . TRP A 1 224 ? -7.017 3.859 9.930 1.00 95.88 224 TRP A C 1
ATOM 1777 O O . TRP A 1 224 ? -6.370 2.873 10.259 1.00 95.88 224 TRP A O 1
ATOM 1787 N N . THR A 1 225 ? -6.779 5.080 10.416 1.00 93.75 225 THR A N 1
ATOM 1788 C CA . THR A 1 225 ? -5.626 5.423 11.261 1.00 93.75 225 THR A CA 1
ATOM 1789 C C . THR A 1 225 ? -5.637 4.678 12.592 1.00 93.75 225 THR A C 1
ATOM 1791 O O . THR A 1 225 ? -4.610 4.118 12.976 1.00 93.75 225 THR A O 1
ATOM 1794 N N . GLN A 1 226 ? -6.785 4.632 13.269 1.00 94.62 226 GLN A N 1
ATOM 1795 C CA . GLN A 1 226 ? -6.918 3.976 14.569 1.00 94.62 226 GLN A CA 1
ATOM 1796 C C . GLN A 1 226 ? -6.781 2.452 14.464 1.00 94.62 226 GLN A C 1
ATOM 1798 O O . GLN A 1 226 ? -6.368 1.810 15.430 1.00 94.62 226 GLN A O 1
ATOM 1803 N N . LEU A 1 227 ? -7.066 1.853 13.295 1.00 96.56 227 LEU A N 1
ATOM 1804 C CA . LEU A 1 227 ? -7.032 0.397 13.118 1.00 96.56 227 LEU A CA 1
ATOM 1805 C C . LEU A 1 227 ? -5.653 -0.207 13.414 1.00 96.56 227 LEU A C 1
ATOM 1807 O O . LEU A 1 227 ? -5.578 -1.343 13.865 1.00 96.56 227 LEU A O 1
ATOM 1811 N N . LEU A 1 228 ? -4.557 0.539 13.222 1.00 95.00 228 LEU A N 1
ATOM 1812 C CA . LEU A 1 228 ? -3.213 0.066 13.587 1.00 95.00 228 LEU A CA 1
ATOM 1813 C C . LEU A 1 228 ? -3.057 -0.210 15.084 1.00 95.00 228 LEU A C 1
ATOM 1815 O O . LEU A 1 228 ? -2.364 -1.158 15.455 1.00 95.00 228 LEU A O 1
ATOM 1819 N N . LEU A 1 229 ? -3.658 0.635 15.923 1.00 92.56 229 LEU A N 1
ATOM 1820 C CA . LEU A 1 229 ? -3.628 0.479 17.373 1.00 92.56 229 LEU A CA 1
ATOM 1821 C C . LEU A 1 229 ? -4.668 -0.557 17.801 1.00 92.56 229 LEU A C 1
ATOM 1823 O O . LEU A 1 229 ? -4.349 -1.483 18.541 1.00 92.56 229 LEU A O 1
ATOM 1827 N N . PHE A 1 230 ? -5.878 -0.458 17.248 1.00 93.75 230 PHE A N 1
ATOM 1828 C CA . PHE A 1 230 ? -6.967 -1.394 17.512 1.00 93.75 230 PHE A CA 1
ATOM 1829 C C . PHE A 1 230 ? -6.607 -2.848 17.157 1.00 93.75 230 PHE A C 1
ATOM 1831 O O . PHE A 1 230 ? -6.962 -3.770 17.882 1.00 93.75 230 PHE A O 1
ATOM 1838 N N . ALA A 1 231 ? -5.831 -3.074 16.091 1.00 93.19 231 ALA A N 1
ATOM 1839 C CA . ALA A 1 231 ? -5.370 -4.401 15.675 1.00 93.19 231 ALA A CA 1
ATOM 1840 C C . ALA A 1 231 ? -4.543 -5.147 16.737 1.00 93.19 231 ALA A C 1
ATOM 1842 O O . ALA A 1 231 ? -4.420 -6.372 16.662 1.00 93.19 231 ALA A O 1
ATOM 1843 N N . GLN A 1 232 ? -3.970 -4.421 17.702 1.00 87.50 232 GLN A N 1
ATOM 1844 C CA . GLN A 1 232 ? -3.179 -4.984 18.796 1.00 87.50 232 GLN A CA 1
ATOM 1845 C C . GLN A 1 232 ? -4.049 -5.468 19.964 1.00 87.50 232 GLN A C 1
ATOM 1847 O O . GLN A 1 232 ? -3.548 -6.200 20.814 1.00 87.50 232 GLN A O 1
ATOM 1852 N N . PHE A 1 233 ? -5.335 -5.099 20.003 1.00 84.31 233 PHE A N 1
ATOM 1853 C CA . PHE A 1 233 ? -6.274 -5.611 20.996 1.00 84.31 233 PHE A CA 1
ATOM 1854 C C . PHE A 1 233 ? -6.651 -7.056 20.669 1.00 84.31 233 PHE A C 1
ATOM 1856 O O . PHE A 1 233 ? -7.237 -7.354 19.626 1.00 84.31 233 PHE A O 1
ATOM 1863 N N . ASP A 1 234 ? -6.334 -7.964 21.586 1.00 76.38 234 ASP A N 1
ATOM 1864 C CA . ASP A 1 234 ? -6.667 -9.385 21.499 1.00 76.38 234 ASP A CA 1
ATOM 1865 C C . ASP A 1 234 ? -7.904 -9.760 22.332 1.00 76.38 234 ASP A C 1
ATOM 1867 O O . ASP A 1 234 ? -8.616 -10.707 21.983 1.00 76.38 234 ASP A O 1
ATOM 1871 N N . ASN A 1 235 ? -8.190 -9.000 23.393 1.00 83.94 235 ASN A N 1
ATOM 1872 C CA . ASN A 1 235 ? -9.291 -9.248 24.313 1.00 83.94 235 ASN A CA 1
ATOM 1873 C C . ASN A 1 235 ? -10.393 -8.177 24.242 1.00 83.94 235 ASN A C 1
ATOM 1875 O O . ASN A 1 235 ? -10.290 -7.118 24.859 1.00 83.94 235 ASN A O 1
ATOM 1879 N N . TYR A 1 236 ? -11.500 -8.500 23.572 1.00 87.25 236 TYR A N 1
ATOM 1880 C CA . TYR A 1 236 ? -12.677 -7.628 23.505 1.00 87.25 236 TYR A CA 1
ATOM 1881 C C . TYR A 1 236 ? -13.582 -7.673 24.740 1.00 87.25 236 TYR A C 1
ATOM 1883 O O . TYR A 1 236 ? -14.493 -6.853 24.841 1.00 87.25 236 TYR A O 1
ATOM 1891 N N . ASP A 1 237 ? -13.349 -8.565 25.705 1.00 83.50 237 ASP A N 1
ATOM 1892 C CA . ASP A 1 237 ? -14.056 -8.505 26.993 1.00 83.50 237 ASP A CA 1
ATOM 1893 C C . ASP A 1 237 ? -13.561 -7.329 27.849 1.00 83.50 237 ASP A C 1
ATOM 1895 O O . ASP A 1 237 ? -14.299 -6.827 28.691 1.00 83.50 237 ASP A O 1
ATOM 1899 N N . ALA A 1 238 ? -12.326 -6.874 27.613 1.00 83.00 238 ALA A N 1
ATOM 1900 C CA . ALA A 1 238 ? -11.731 -5.699 28.250 1.00 83.00 238 ALA A CA 1
ATOM 1901 C C . ALA A 1 238 ? -11.912 -4.408 27.430 1.00 83.00 238 ALA A C 1
ATOM 1903 O O . ALA A 1 238 ? -11.329 -3.387 27.780 1.00 83.00 238 ALA A O 1
ATOM 1904 N N . TYR A 1 239 ? -12.665 -4.466 26.327 1.00 86.44 239 TYR A N 1
ATOM 1905 C CA . TYR A 1 239 ? -12.943 -3.299 25.498 1.00 86.44 239 TYR A CA 1
ATOM 1906 C C . TYR A 1 239 ? -13.905 -2.349 26.214 1.00 86.44 239 TYR A C 1
ATOM 1908 O O . TYR A 1 239 ? -15.002 -2.776 26.591 1.00 86.44 239 TYR A O 1
ATOM 1916 N N . ASP A 1 240 ? -13.481 -1.096 26.362 1.00 82.69 240 ASP A N 1
ATOM 1917 C CA . ASP A 1 240 ? -14.264 0.008 26.910 1.00 82.69 240 ASP A CA 1
ATOM 1918 C C . ASP A 1 240 ? -14.842 0.838 25.755 1.00 82.69 240 ASP A C 1
ATOM 1920 O O . ASP A 1 240 ? -14.098 1.354 24.923 1.00 82.69 240 ASP A O 1
ATOM 1924 N N . ASP A 1 241 ? -16.167 0.927 25.677 1.00 80.38 241 ASP A N 1
ATOM 1925 C CA . ASP A 1 241 ? -16.879 1.737 24.684 1.00 80.38 241 ASP A CA 1
ATOM 1926 C C . ASP A 1 241 ? -16.972 3.221 25.087 1.00 80.38 241 ASP A C 1
ATOM 1928 O O . ASP A 1 241 ? -17.426 4.047 24.296 1.00 80.38 241 ASP A O 1
ATOM 1932 N N . GLU A 1 242 ? -16.513 3.590 26.290 1.00 79.50 242 GLU A N 1
ATOM 1933 C CA . GLU A 1 242 ? -16.341 4.988 26.701 1.00 79.50 242 GLU A CA 1
ATOM 1934 C C . GLU A 1 242 ? -15.008 5.594 26.214 1.00 79.50 242 GLU A C 1
ATOM 1936 O O . GLU A 1 242 ? -14.820 6.817 26.269 1.00 79.50 242 GLU A O 1
ATOM 1941 N N . ASP A 1 243 ? -14.084 4.768 25.706 1.00 81.25 243 ASP A N 1
ATOM 1942 C CA . ASP A 1 243 ? -12.863 5.241 25.056 1.00 81.25 243 ASP A CA 1
ATOM 1943 C C . ASP A 1 243 ? -13.190 6.028 23.772 1.00 81.25 243 ASP A C 1
ATOM 1945 O O . ASP A 1 243 ? -14.216 5.853 23.122 1.00 81.25 243 ASP A O 1
ATOM 1949 N N . SER A 1 244 ? -12.283 6.915 23.348 1.00 84.44 244 SER A N 1
ATOM 1950 C CA . SER A 1 244 ? -12.478 7.753 22.148 1.00 84.44 244 SER A CA 1
ATOM 1951 C C . SER A 1 244 ? -12.242 7.007 20.824 1.00 84.44 244 SER A C 1
ATOM 1953 O O . SER A 1 244 ? -11.614 7.552 19.911 1.00 84.44 244 SER A O 1
ATOM 1955 N N . TRP A 1 245 ? -12.700 5.759 20.718 1.00 89.88 245 TRP A N 1
ATOM 1956 C CA . TRP A 1 245 ? -12.613 4.982 19.487 1.00 89.88 245 TRP A CA 1
ATOM 1957 C C . TRP A 1 245 ? -13.609 5.486 18.429 1.00 89.88 245 TRP A C 1
ATOM 1959 O O . TRP A 1 245 ? -14.640 6.081 18.749 1.00 89.88 245 TRP A O 1
ATOM 1969 N N . PRO A 1 246 ? -13.321 5.276 17.133 1.00 91.06 246 PRO A N 1
ATOM 1970 C CA . PRO A 1 246 ? -14.314 5.462 16.086 1.00 91.06 246 PRO A CA 1
ATOM 1971 C C . PRO A 1 246 ? -15.502 4.518 16.308 1.00 91.06 246 PRO A C 1
ATOM 1973 O O . PRO A 1 246 ? -15.292 3.329 16.527 1.00 91.06 246 PRO A O 1
ATOM 1976 N N . VAL A 1 247 ? -16.730 5.003 16.094 1.00 91.31 247 VAL A N 1
ATOM 1977 C CA . VAL A 1 247 ? -17.977 4.211 16.219 1.00 91.31 247 VAL A CA 1
ATOM 1978 C C . VAL A 1 247 ? -17.921 2.881 15.449 1.00 91.31 247 VAL A C 1
ATOM 1980 O O . VAL A 1 247 ? -18.417 1.861 15.912 1.00 91.31 247 VAL A O 1
ATOM 1983 N N . THR A 1 248 ? -17.246 2.855 14.293 1.00 93.19 248 THR A N 1
ATOM 1984 C CA . THR A 1 248 ? -17.019 1.632 13.504 1.00 93.19 248 THR A CA 1
ATOM 1985 C C . THR A 1 248 ? -16.360 0.507 14.316 1.00 93.19 248 THR A C 1
ATOM 1987 O O . THR A 1 248 ? -16.611 -0.669 14.058 1.00 93.19 248 THR A O 1
ATOM 1990 N N . MET A 1 249 ? -15.478 0.845 15.260 1.00 94.19 249 MET A N 1
ATOM 1991 C CA . MET A 1 249 ? -14.787 -0.124 16.113 1.00 94.19 249 MET A CA 1
ATOM 1992 C C . MET A 1 249 ? -15.701 -0.660 17.210 1.00 94.19 249 MET A C 1
ATOM 1994 O O . MET A 1 249 ? -15.708 -1.871 17.427 1.00 94.19 249 MET A O 1
ATOM 1998 N N . ASP A 1 250 ? -16.525 0.196 17.817 1.00 92.62 250 ASP A N 1
ATOM 1999 C CA . ASP A 1 250 ? -17.549 -0.219 18.784 1.00 92.62 250 ASP A CA 1
ATOM 2000 C C . ASP A 1 250 ? -18.528 -1.208 18.136 1.00 92.62 250 ASP A C 1
ATOM 2002 O O . ASP A 1 250 ? -18.750 -2.317 18.638 1.00 92.62 250 ASP A O 1
ATOM 2006 N N . ASP A 1 251 ? -19.031 -0.850 16.951 1.00 93.44 251 ASP A N 1
ATOM 2007 C CA . ASP A 1 251 ? -19.924 -1.688 16.149 1.00 93.44 251 ASP A CA 1
ATOM 2008 C C . ASP A 1 251 ? -19.261 -3.025 15.769 1.00 93.44 251 ASP A C 1
ATOM 2010 O O . ASP A 1 251 ? -19.908 -4.080 15.762 1.00 93.44 251 ASP A O 1
ATOM 2014 N N . PHE A 1 252 ? -17.956 -3.014 15.477 1.00 95.44 252 PHE A N 1
ATOM 2015 C CA . PHE A 1 252 ? -17.200 -4.228 15.179 1.00 95.44 252 PHE A CA 1
ATOM 2016 C C . PHE A 1 252 ? -17.060 -5.142 16.404 1.00 95.44 252 PHE A C 1
ATOM 2018 O O . PHE A 1 252 ? -17.228 -6.361 16.291 1.00 95.44 252 PHE A O 1
ATOM 2025 N N . VAL A 1 253 ? -16.783 -4.583 17.583 1.00 93.94 253 VAL A N 1
ATOM 2026 C CA . VAL A 1 253 ? -16.712 -5.353 18.832 1.00 93.94 253 VAL A CA 1
ATOM 2027 C C . VAL A 1 253 ? -18.064 -5.994 19.138 1.00 93.94 253 VAL A C 1
ATOM 2029 O O . VAL A 1 253 ? -18.125 -7.188 19.456 1.00 93.94 253 VAL A O 1
ATOM 2032 N N . GLU A 1 254 ? -19.164 -5.255 18.977 1.00 93.25 254 GLU A N 1
ATOM 2033 C CA . GLU A 1 254 ? -20.513 -5.800 19.143 1.00 93.25 254 GLU A CA 1
ATOM 2034 C C . GLU A 1 254 ? -20.800 -6.927 18.131 1.00 93.25 254 GLU A C 1
ATOM 2036 O O . GLU A 1 254 ? -21.337 -7.981 18.495 1.00 93.25 254 GLU A O 1
ATOM 2041 N N . TYR A 1 255 ? -20.387 -6.751 16.871 1.00 94.56 255 TYR A N 1
ATOM 2042 C CA . TYR A 1 255 ? -20.475 -7.777 15.830 1.00 94.56 255 TYR A CA 1
ATOM 2043 C C . TYR A 1 255 ? -19.725 -9.061 16.217 1.00 94.56 255 TYR A C 1
ATOM 2045 O O . TYR A 1 255 ? -20.288 -10.158 16.128 1.00 94.56 255 TYR A O 1
ATOM 2053 N N . VAL A 1 256 ? -18.488 -8.952 16.710 1.00 94.12 256 VAL A N 1
ATOM 2054 C CA . VAL A 1 256 ? -17.696 -10.114 17.145 1.00 94.12 256 VAL A CA 1
ATOM 2055 C C . VAL A 1 256 ? -18.337 -10.806 18.349 1.00 94.12 256 VAL A C 1
ATOM 2057 O O . VAL A 1 256 ? -18.466 -12.033 18.335 1.00 94.12 256 VAL A O 1
ATOM 2060 N N . ARG A 1 257 ? -18.818 -10.053 19.347 1.00 93.31 257 ARG A N 1
ATOM 2061 C CA . ARG A 1 257 ? -19.532 -10.609 20.513 1.00 93.31 257 ARG A CA 1
ATOM 2062 C C . ARG A 1 257 ? -20.779 -11.398 20.088 1.00 93.31 257 ARG A C 1
ATOM 2064 O O . ARG A 1 257 ? -20.993 -12.514 20.567 1.00 93.31 257 ARG A O 1
ATOM 2071 N N . LYS A 1 258 ? -21.568 -10.875 19.139 1.00 93.31 258 LYS A N 1
ATOM 2072 C CA . LYS A 1 258 ? -22.741 -11.569 18.565 1.00 93.31 258 LYS A CA 1
ATOM 2073 C C . LYS A 1 258 ? -22.347 -12.863 17.846 1.00 93.31 258 LYS A C 1
ATOM 2075 O O . LYS A 1 258 ? -22.977 -13.900 18.066 1.00 93.31 258 LYS A O 1
ATOM 2080 N N . LEU A 1 259 ? -21.286 -12.834 17.035 1.00 92.62 259 LEU A N 1
ATOM 2081 C CA . LEU A 1 259 ? -20.772 -14.034 16.367 1.00 92.62 259 LEU A CA 1
ATOM 2082 C C . LEU A 1 259 ? -20.331 -15.104 17.370 1.00 92.62 259 LEU A C 1
ATOM 2084 O O . LEU A 1 259 ? -20.628 -16.283 17.186 1.00 92.62 259 LEU A O 1
ATOM 2088 N N . GLU A 1 260 ? -19.629 -14.723 18.433 1.00 90.62 260 GLU A N 1
ATOM 2089 C CA . GLU A 1 260 ? -19.137 -15.674 19.431 1.00 90.62 260 GLU A CA 1
ATOM 2090 C C . GLU A 1 260 ? -20.261 -16.257 20.292 1.00 90.62 260 GLU A C 1
ATOM 2092 O O . GLU A 1 260 ? -20.235 -17.452 20.589 1.00 90.62 260 GLU A O 1
ATOM 2097 N N . ALA A 1 261 ? -21.284 -15.465 20.625 1.00 91.31 261 ALA A N 1
ATOM 2098 C CA . ALA A 1 261 ? -22.496 -15.962 21.273 1.00 91.31 261 ALA A CA 1
ATOM 2099 C C . ALA A 1 261 ? -23.227 -16.993 20.395 1.00 91.31 261 ALA A C 1
ATOM 2101 O O . ALA A 1 261 ? -23.631 -18.042 20.892 1.00 91.31 261 ALA A O 1
ATOM 2102 N N . SER A 1 262 ? -23.318 -16.744 19.082 1.00 91.00 262 SER A N 1
ATOM 2103 C CA . SER A 1 262 ? -23.968 -17.663 18.136 1.00 91.00 262 SER A CA 1
ATOM 2104 C C . SER A 1 262 ? -23.250 -19.011 17.984 1.00 91.00 262 SER A C 1
ATOM 2106 O O . SER A 1 262 ? -23.893 -20.009 17.694 1.00 91.00 262 SER A O 1
ATOM 2108 N N . LYS A 1 263 ? -21.929 -19.059 18.210 1.00 88.19 263 LYS A N 1
ATOM 2109 C CA . LYS A 1 263 ? -21.130 -20.299 18.162 1.00 88.19 263 LYS A CA 1
ATOM 2110 C C . LYS A 1 263 ? -21.226 -21.137 19.439 1.00 88.19 263 LYS A C 1
ATOM 2112 O O . LYS A 1 263 ? -20.834 -22.301 19.422 1.00 88.19 263 LYS A O 1
ATOM 2117 N N . LYS A 1 264 ? -21.642 -20.525 20.552 1.00 81.31 264 LYS A N 1
ATOM 2118 C CA . LYS A 1 264 ? -21.787 -21.181 21.862 1.00 81.31 264 LYS A CA 1
ATOM 2119 C C . LYS A 1 264 ? -23.199 -21.730 22.097 1.00 81.31 264 LYS A C 1
ATOM 2121 O O . LYS A 1 264 ? -23.355 -22.556 22.995 1.00 81.31 264 LYS A O 1
ATOM 2126 N N . ALA A 1 265 ? -24.190 -21.237 21.354 1.00 73.88 265 ALA A N 1
ATOM 2127 C CA . ALA A 1 265 ? -25.574 -21.713 21.363 1.00 73.88 265 ALA A CA 1
ATOM 2128 C C . ALA A 1 265 ? -25.735 -22.967 20.491 1.00 73.88 265 ALA A C 1
ATOM 2130 O O . ALA A 1 265 ? -26.537 -23.840 20.890 1.00 73.88 265 ALA A O 1
#

Sequence (265 aa):
MGFLTVYKGGEPPKSNVAQEAFDYIYEQIPAPVEVDVERFLEIGHFESLATATCLSLEDLSLYLLAFAVDESAKRIYRISEKHFVAWMAGLISKLPRNAAPPTRENAYAPLFAAAHGAIVDLNNTIRNNEDKRSKFYQFLYNWCLKGNDASDRVDSAKELWSCFFSASPVSFTAEEARRKFTAYVCFPRINQWLDFITILGEKATESKSARAAVEQSGVSFDTWTQLLLFAQFDNYDAYDDEDSWPVTMDDFVEYVRKLEASKKA

Foldseek 3Di:
DPPPPPPPPDPPQLLVLLLVLVVLLVVVDDDPPDDDPWDWDAPVSQVVLCVLLVHDPQACLSLLLQCQLPLPDQEARTRTSVSSSVSLSVLQVVQDPPDDQQDVVVSRSSSSPSSNVVSLVLLVVLLVDVVSVLSSLLSLCSHHPPPPLDLCNLVSVLSNLQFAEDLDDDDDDPVCSSVRRGHSYYQVCSVLLNVLLVVQLVVLVVDPDSVSSCLSSCSDSQSSSCVRVVSPDPDLVPDDPPDPHDVSVVVSSVVVVVVVVVVVD

Organism: Leishmania infantum (NCBI:txid5671)

Secondary structure (DSSP, 8-state):
---------PPPPHHHHHHHHHHHHHTTSPPPS---SS-EE-HHHHHHHHHHTT--SSSSHHHHHHHHH-TT--STT-EEHHHHHHHHHHHHTTS-TTSPPP-GGGTTHHHHHHHHHHHHHHHHHHHH-HHHHHHHHHHHHHHHTTT--STTHHHHHHHHHHHHEESS-----HHHHHH-----EE-TTHHHHHHHHHHHHHHHHTSSSHHHHHHHTT--HHHHHHHHHHTT---GGG--TTSS--HHHHHHHHHHHHHHHHHH-